Protein AF-A0A9W2YMB5-F1 (afdb_monomer_lite)

Structure (mmCIF, N/CA/C/O backbone):
data_AF-A0A9W2YMB5-F1
#
_entry.id   AF-A0A9W2YMB5-F1
#
loop_
_atom_site.group_PDB
_atom_site.id
_atom_site.type_symbol
_atom_site.label_atom_id
_atom_site.label_alt_id
_atom_site.label_comp_id
_atom_site.label_asym_id
_atom_site.label_entity_id
_atom_site.label_seq_id
_atom_site.pdbx_PDB_ins_code
_atom_site.Cartn_x
_atom_site.Cartn_y
_atom_site.Cartn_z
_atom_site.occupancy
_atom_site.B_iso_or_equiv
_atom_site.auth_seq_id
_atom_site.auth_comp_id
_atom_site.auth_asym_id
_atom_site.auth_atom_id
_atom_site.pdbx_PDB_model_num
ATOM 1 N N . MET A 1 1 ? -41.016 -15.125 -1.872 1.00 36.88 1 MET A N 1
ATOM 2 C CA . MET A 1 1 ? -41.060 -13.990 -2.824 1.00 36.88 1 MET A CA 1
ATOM 3 C C . MET A 1 1 ? -40.399 -12.819 -2.103 1.00 36.88 1 MET A C 1
ATOM 5 O O . MET A 1 1 ? -40.915 -12.461 -1.061 1.00 36.88 1 MET A O 1
ATOM 9 N N . ASN A 1 2 ? -39.233 -12.266 -2.434 1.00 30.16 2 ASN A N 1
ATOM 10 C CA . ASN A 1 2 ? -38.311 -12.380 -3.563 1.00 30.16 2 ASN A CA 1
ATOM 11 C C . ASN A 1 2 ? -36.869 -12.377 -3.014 1.00 30.16 2 ASN A C 1
ATOM 13 O O . ASN A 1 2 ? -36.546 -11.557 -2.161 1.00 30.16 2 ASN A O 1
ATOM 17 N N . HIS A 1 3 ? -36.023 -13.284 -3.507 1.00 28.81 3 HIS A N 1
ATOM 18 C CA . HIS A 1 3 ? -34.567 -13.242 -3.321 1.00 28.81 3 HIS A CA 1
ATOM 19 C C . HIS A 1 3 ? -34.016 -12.054 -4.136 1.00 28.81 3 HIS A C 1
ATOM 21 O O . HIS A 1 3 ? -34.356 -11.971 -5.320 1.00 28.81 3 HIS A O 1
ATOM 27 N N . PRO A 1 4 ? -33.174 -11.161 -3.585 1.00 39.69 4 PRO A N 1
ATOM 28 C CA . PRO A 1 4 ? -32.600 -10.055 -4.351 1.00 39.69 4 PRO A CA 1
ATOM 29 C C . PRO A 1 4 ? -31.431 -10.462 -5.271 1.00 39.69 4 PRO A C 1
ATOM 31 O O . PRO A 1 4 ? -30.859 -9.607 -5.940 1.00 39.69 4 PRO A O 1
ATOM 34 N N . ASP A 1 5 ? -31.105 -11.751 -5.396 1.00 43.22 5 ASP A N 1
ATOM 35 C CA . ASP A 1 5 ? -29.926 -12.228 -6.143 1.00 43.22 5 ASP A CA 1
ATOM 36 C C . ASP A 1 5 ? -30.102 -12.310 -7.673 1.00 43.22 5 ASP A C 1
ATOM 38 O O . ASP A 1 5 ? -29.391 -13.052 -8.345 1.00 43.22 5 ASP A O 1
ATOM 42 N N . LYS A 1 6 ? -31.038 -11.555 -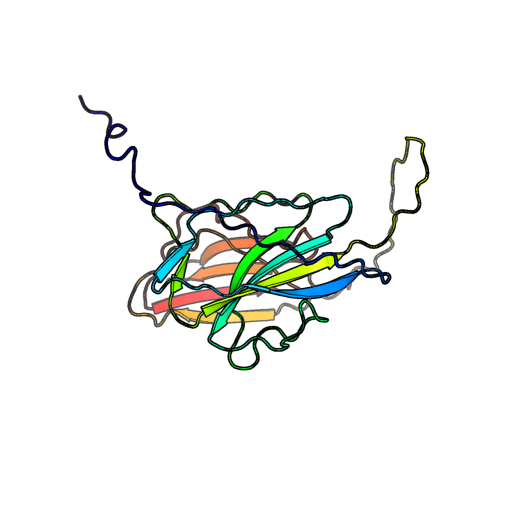8.262 1.00 37.56 6 LYS A N 1
ATOM 43 C CA . LYS A 1 6 ? -31.254 -11.524 -9.724 1.00 37.56 6 LYS A CA 1
ATOM 44 C C . LYS A 1 6 ? -31.359 -10.117 -10.316 1.00 37.56 6 LYS A C 1
ATOM 46 O O . LYS A 1 6 ? -32.154 -9.882 -11.222 1.00 37.56 6 LYS A O 1
ATOM 51 N N . ALA A 1 7 ? -30.542 -9.182 -9.842 1.00 41.75 7 ALA A N 1
ATOM 52 C CA . ALA A 1 7 ? -30.323 -7.918 -10.539 1.00 41.75 7 ALA A CA 1
ATOM 53 C C . ALA A 1 7 ? -28.815 -7.648 -10.698 1.00 41.75 7 ALA A C 1
ATOM 55 O O . ALA A 1 7 ? -28.069 -7.645 -9.721 1.00 41.75 7 ALA A O 1
ATOM 56 N N . ASN A 1 8 ? -28.396 -7.397 -11.942 1.00 44.69 8 ASN A N 1
ATOM 57 C CA . ASN A 1 8 ? -27.044 -7.064 -12.413 1.00 44.69 8 ASN A CA 1
ATOM 58 C C . ASN A 1 8 ? -26.018 -8.199 -12.530 1.00 44.69 8 ASN A C 1
ATOM 60 O O . ASN A 1 8 ? -25.037 -8.271 -11.788 1.00 44.69 8 ASN A O 1
ATOM 64 N N . GLU A 1 9 ? -26.184 -8.985 -13.592 1.00 48.16 9 GLU A N 1
ATOM 65 C CA . GLU A 1 9 ? -25.165 -9.885 -14.145 1.00 48.16 9 GLU A CA 1
ATOM 66 C C . GLU A 1 9 ? -24.188 -9.193 -15.119 1.00 48.16 9 GLU A C 1
ATOM 68 O O . GLU A 1 9 ? -23.475 -9.871 -15.844 1.00 48.16 9 GLU A O 1
ATOM 73 N N . ASN A 1 10 ? -24.114 -7.854 -15.167 1.00 54.59 10 ASN A N 1
ATOM 74 C CA . ASN A 1 10 ? -23.239 -7.187 -16.141 1.00 54.59 10 ASN A CA 1
ATOM 75 C C . ASN A 1 10 ? -22.774 -5.777 -15.713 1.00 54.59 10 ASN A C 1
ATOM 77 O O . ASN A 1 10 ? -22.904 -4.809 -16.458 1.00 54.59 10 ASN A O 1
ATOM 81 N N . LEU A 1 11 ? -22.248 -5.655 -14.483 1.00 60.66 11 LEU A N 1
ATOM 82 C CA . LEU A 1 11 ? -21.719 -4.388 -13.933 1.00 60.66 11 LEU A CA 1
ATOM 83 C C . LEU A 1 11 ? -20.506 -3.827 -14.691 1.00 60.66 11 LEU A C 1
ATOM 85 O O . LEU A 1 11 ? -20.210 -2.645 -14.554 1.00 60.66 11 LEU A O 1
ATOM 89 N N . TYR A 1 12 ? -19.800 -4.662 -15.449 1.00 66.00 12 TYR A N 1
ATOM 90 C CA . TYR A 1 12 ? -18.581 -4.284 -16.153 1.00 66.00 12 TYR A CA 1
ATOM 91 C C . TYR A 1 12 ? -18.782 -4.559 -17.646 1.00 66.00 12 TYR A C 1
ATOM 93 O O . TYR A 1 12 ? -18.741 -5.709 -18.074 1.00 66.00 12 TYR A O 1
ATOM 101 N N . GLN A 1 13 ? -19.053 -3.506 -18.416 1.00 65.00 13 GLN A N 1
ATOM 102 C CA . GLN A 1 13 ? -19.058 -3.530 -19.884 1.00 65.00 13 GLN A CA 1
ATOM 103 C C . GLN A 1 13 ? -17.704 -3.020 -20.396 1.00 65.00 13 GLN A C 1
ATOM 105 O O . GLN A 1 13 ? -17.007 -2.317 -19.664 1.00 65.00 13 GLN A O 1
ATOM 110 N N . ASP A 1 14 ? -17.317 -3.389 -21.619 1.00 70.06 14 ASP A N 1
ATOM 111 C CA . ASP A 1 14 ? -16.095 -2.903 -22.287 1.00 70.06 14 ASP A CA 1
ATOM 112 C C . ASP A 1 14 ? -14.793 -3.118 -21.491 1.00 70.06 14 ASP A C 1
ATOM 114 O O . ASP A 1 14 ? -13.888 -2.285 -21.447 1.00 70.06 14 ASP A O 1
ATOM 118 N N . THR A 1 15 ? -14.671 -4.278 -20.841 1.00 76.31 15 THR A N 1
ATOM 119 C CA . THR A 1 15 ? -13.490 -4.608 -20.039 1.00 76.31 15 THR A CA 1
ATOM 120 C C . THR A 1 15 ? -12.312 -5.022 -20.916 1.00 76.31 15 THR A C 1
ATOM 122 O O . THR A 1 15 ? -12.423 -5.968 -21.698 1.00 76.31 15 THR A O 1
ATOM 125 N N . LYS A 1 16 ? -11.149 -4.400 -20.706 1.00 79.19 16 LYS A N 1
ATOM 126 C CA . LYS A 1 16 ? -9.875 -4.817 -21.301 1.00 79.19 16 LYS A CA 1
ATOM 127 C C . LYS A 1 16 ? -8.918 -5.313 -20.221 1.00 79.19 16 LYS A C 1
ATOM 129 O O . LYS A 1 16 ? -8.738 -4.658 -19.197 1.00 79.19 16 LYS A O 1
ATOM 134 N N . THR A 1 17 ? -8.269 -6.445 -20.475 1.00 82.81 17 THR A N 1
ATOM 135 C CA . THR A 1 17 ? -7.134 -6.905 -19.667 1.00 82.81 17 THR A CA 1
ATOM 136 C C . THR A 1 17 ? -5.850 -6.324 -20.243 1.00 82.81 17 THR A C 1
ATOM 138 O O . THR A 1 17 ? -5.608 -6.428 -21.446 1.00 82.81 17 THR A O 1
ATOM 141 N N . GLN A 1 18 ? -5.030 -5.716 -19.388 1.00 81.50 18 GLN A N 1
ATOM 142 C CA . GLN A 1 18 ? -3.709 -5.214 -19.746 1.00 81.50 18 GLN A CA 1
ATOM 143 C C . GLN A 1 18 ? -2.657 -5.925 -18.900 1.00 81.50 18 GLN A C 1
ATOM 145 O O . GLN A 1 18 ? -2.647 -5.790 -17.677 1.00 81.50 18 GLN A O 1
ATOM 150 N N . ASP A 1 19 ? -1.745 -6.630 -19.562 1.00 83.81 19 ASP A N 1
ATOM 151 C CA . ASP A 1 19 ? -0.594 -7.220 -18.890 1.00 83.81 19 ASP A CA 1
ATOM 152 C C . ASP A 1 19 ? 0.441 -6.132 -18.584 1.00 83.81 19 ASP A C 1
ATOM 154 O O . ASP A 1 19 ? 0.802 -5.328 -19.450 1.00 83.81 19 ASP A O 1
ATOM 158 N N . ILE A 1 20 ? 0.916 -6.116 -17.338 1.00 82.12 20 ILE A N 1
ATOM 159 C CA . ILE A 1 20 ? 1.961 -5.216 -16.841 1.00 82.12 20 ILE A CA 1
ATOM 160 C C . ILE A 1 20 ? 3.131 -6.098 -16.414 1.00 82.12 20 ILE A C 1
ATOM 162 O O . ILE A 1 20 ? 3.119 -6.703 -15.342 1.00 82.12 20 ILE A O 1
ATOM 166 N N . LEU A 1 21 ? 4.131 -6.213 -17.283 1.00 83.12 21 LEU A N 1
ATOM 167 C CA . LEU A 1 21 ? 5.244 -7.150 -17.136 1.00 83.12 21 LEU A CA 1
ATOM 168 C C . LEU A 1 21 ? 6.565 -6.412 -16.895 1.00 83.12 21 LEU A C 1
ATOM 170 O O . LEU A 1 21 ? 6.739 -5.255 -17.261 1.00 83.12 21 LEU A O 1
ATOM 174 N N . MET A 1 22 ? 7.549 -7.072 -16.299 1.00 82.31 22 MET A N 1
ATOM 175 C CA . MET A 1 22 ? 8.894 -6.499 -16.237 1.00 82.31 22 MET A CA 1
ATOM 176 C C . MET A 1 22 ? 9.644 -6.861 -17.535 1.00 82.31 22 MET A C 1
ATOM 178 O O . MET A 1 22 ? 9.718 -8.052 -17.855 1.00 82.31 22 MET A O 1
ATOM 182 N N . PRO A 1 23 ? 10.176 -5.897 -18.314 1.00 82.44 23 PRO A N 1
ATOM 183 C CA . PRO A 1 23 ? 10.742 -6.171 -19.637 1.00 82.44 23 PRO A CA 1
ATOM 184 C C . PRO A 1 23 ? 12.073 -6.928 -19.551 1.00 82.44 23 PRO A C 1
ATOM 186 O O . PRO A 1 23 ? 13.144 -6.340 -19.448 1.00 82.44 23 PRO A O 1
ATOM 189 N N . GLY A 1 24 ? 12.005 -8.263 -19.579 1.00 72.75 24 GLY A N 1
ATOM 190 C CA . GLY A 1 24 ? 13.157 -9.159 -19.751 1.00 72.75 24 GLY A CA 1
ATOM 191 C C . GLY A 1 24 ? 14.255 -9.063 -18.682 1.00 72.75 24 GLY A C 1
ATOM 192 O O . GLY A 1 24 ? 15.325 -9.647 -18.861 1.00 72.75 24 GLY A O 1
ATOM 193 N N . ALA A 1 25 ? 14.015 -8.340 -17.587 1.00 72.19 25 ALA A N 1
ATOM 194 C CA . ALA A 1 25 ? 15.033 -8.029 -16.599 1.00 72.19 25 ALA A CA 1
ATOM 195 C C . ALA A 1 25 ? 15.516 -9.285 -15.856 1.00 72.19 25 ALA A C 1
ATOM 197 O O . ALA A 1 25 ? 14.730 -10.069 -15.321 1.00 72.19 25 ALA A O 1
ATOM 198 N N . LYS A 1 26 ? 16.840 -9.458 -15.788 1.00 71.06 26 LYS A N 1
ATOM 199 C CA . LYS A 1 26 ? 17.510 -10.558 -15.078 1.00 71.06 26 LYS A CA 1
ATOM 200 C C . LYS A 1 26 ? 18.547 -9.985 -14.108 1.00 71.06 26 LYS A C 1
ATOM 202 O O . LYS A 1 26 ? 19.738 -10.023 -14.410 1.00 71.06 26 LYS A O 1
ATOM 207 N N . PRO A 1 27 ? 18.128 -9.403 -12.970 1.00 66.75 27 PRO A N 1
ATOM 208 C CA . PRO A 1 27 ? 19.078 -8.827 -12.029 1.00 66.75 27 PRO A CA 1
ATOM 209 C C . PRO A 1 27 ? 19.957 -9.929 -11.431 1.00 66.75 27 PRO A C 1
ATOM 211 O O . PRO A 1 27 ? 19.452 -10.933 -10.922 1.00 66.75 27 PRO A O 1
ATOM 214 N N . ASN A 1 28 ? 21.275 -9.741 -11.499 1.00 70.62 28 ASN A N 1
ATOM 215 C CA . ASN A 1 28 ? 22.258 -10.697 -10.980 1.00 70.62 28 ASN A CA 1
ATOM 216 C C . ASN A 1 28 ? 22.386 -10.630 -9.455 1.00 70.62 28 ASN A C 1
ATOM 218 O O . ASN A 1 28 ? 22.784 -11.615 -8.833 1.00 70.62 28 ASN A O 1
ATOM 222 N N . THR A 1 29 ? 22.009 -9.498 -8.859 1.00 75.31 29 THR A N 1
ATOM 223 C CA . THR A 1 29 ? 22.108 -9.279 -7.420 1.00 75.31 29 THR A CA 1
ATOM 224 C C . THR A 1 29 ? 20.795 -9.669 -6.723 1.00 75.31 29 THR A C 1
ATOM 226 O O . THR A 1 29 ? 19.732 -9.145 -7.075 1.00 75.31 29 THR A O 1
ATOM 229 N N . PRO A 1 30 ? 20.849 -10.593 -5.750 1.00 73.50 30 PRO A N 1
ATOM 230 C CA . PRO A 1 30 ? 19.893 -10.714 -4.649 1.00 73.50 30 PRO A CA 1
ATOM 231 C C . PRO A 1 30 ? 19.181 -9.411 -4.239 1.00 73.50 30 PRO A C 1
ATOM 233 O O . PRO A 1 30 ? 19.847 -8.398 -4.070 1.00 73.50 30 PRO A O 1
ATOM 236 N N . ASP A 1 31 ? 17.854 -9.440 -4.071 1.00 72.06 31 ASP A N 1
ATOM 237 C CA . ASP A 1 31 ? 17.048 -8.336 -3.519 1.00 72.06 31 ASP A CA 1
ATOM 238 C C . ASP A 1 31 ? 17.144 -7.013 -4.295 1.00 72.06 31 ASP A C 1
ATOM 240 O O . ASP A 1 31 ? 16.865 -5.942 -3.762 1.00 72.06 31 ASP A O 1
ATOM 244 N N . THR A 1 32 ? 17.501 -7.067 -5.582 1.00 80.44 32 THR A N 1
ATOM 245 C CA . THR A 1 32 ? 17.436 -5.884 -6.452 1.00 80.44 32 THR A CA 1
ATOM 246 C C . THR A 1 32 ? 15.983 -5.492 -6.695 1.00 80.44 32 THR A C 1
ATOM 248 O O . THR A 1 32 ? 15.169 -6.330 -7.099 1.00 80.44 32 THR A O 1
ATOM 251 N N . TYR A 1 33 ? 15.689 -4.205 -6.518 1.00 85.25 33 TYR A N 1
ATOM 252 C CA . TYR A 1 33 ? 14.398 -3.597 -6.820 1.00 85.25 33 TYR A CA 1
ATOM 253 C C . TYR A 1 33 ? 14.464 -2.897 -8.175 1.00 85.25 33 TYR A C 1
ATOM 255 O O . TYR A 1 33 ? 15.204 -1.928 -8.346 1.00 85.25 33 TYR A O 1
ATOM 263 N N . LEU A 1 34 ? 13.677 -3.383 -9.129 1.00 88.44 34 LEU A N 1
ATOM 264 C CA . LEU A 1 34 ? 13.574 -2.829 -10.473 1.00 88.44 34 LEU A CA 1
ATOM 265 C C . LEU A 1 34 ? 12.199 -2.216 -10.703 1.00 88.44 34 LEU A C 1
ATOM 267 O O . LEU A 1 34 ? 11.179 -2.779 -10.314 1.00 88.44 34 LEU A O 1
ATOM 271 N N . CYS A 1 35 ? 12.193 -1.068 -11.359 1.00 90.12 35 CYS A N 1
ATOM 272 C CA . CYS A 1 35 ? 11.015 -0.289 -11.687 1.00 90.12 35 CYS A CA 1
ATOM 273 C C . CYS A 1 35 ? 10.850 -0.244 -13.205 1.00 90.12 35 CYS A C 1
ATOM 275 O O . CYS A 1 35 ? 11.836 -0.164 -13.933 1.00 90.12 35 CYS A O 1
ATOM 277 N N . THR A 1 36 ? 9.610 -0.264 -13.681 1.00 88.88 36 THR A N 1
ATOM 278 C CA . THR A 1 36 ? 9.256 0.015 -15.081 1.00 88.88 36 THR A CA 1
ATOM 279 C C . THR A 1 36 ? 7.987 0.863 -15.137 1.00 88.88 36 THR A C 1
ATOM 281 O O . THR A 1 36 ? 7.266 1.003 -14.142 1.00 88.88 36 THR A O 1
ATOM 284 N N . THR A 1 37 ? 7.712 1.433 -16.306 1.00 88.75 37 THR A N 1
ATOM 285 C CA . THR A 1 37 ? 6.583 2.326 -16.564 1.00 88.75 37 THR A CA 1
ATOM 286 C C . THR A 1 37 ? 5.650 1.748 -17.616 1.00 88.75 37 THR A C 1
ATOM 288 O O . THR A 1 37 ? 6.095 1.174 -18.606 1.00 88.75 37 THR A O 1
ATOM 291 N N . TYR A 1 38 ? 4.352 1.945 -17.404 1.00 85.25 38 TYR A N 1
ATOM 292 C CA . TYR A 1 38 ? 3.301 1.630 -18.355 1.00 85.25 38 TYR A CA 1
ATOM 293 C C . TYR A 1 38 ? 2.407 2.859 -18.544 1.00 85.25 38 TYR A C 1
ATOM 295 O O . TYR A 1 38 ? 1.763 3.295 -17.581 1.00 85.25 38 TYR A O 1
ATOM 303 N N . PRO A 1 39 ? 2.370 3.451 -19.751 1.00 79.38 39 PRO A N 1
ATOM 304 C CA . PRO A 1 39 ? 1.485 4.570 -20.020 1.00 79.38 39 PRO A CA 1
ATOM 305 C C . PRO A 1 39 ? 0.034 4.089 -20.076 1.00 79.38 39 PRO A C 1
ATOM 307 O O . PRO A 1 39 ? -0.266 3.035 -20.640 1.00 79.38 39 PRO A O 1
ATOM 310 N N . VAL A 1 40 ? -0.869 4.885 -19.512 1.00 77.12 40 VAL A N 1
ATOM 311 C CA . VAL A 1 40 ? -2.312 4.709 -19.680 1.00 77.12 40 VAL A CA 1
ATOM 312 C C . VAL A 1 40 ? -2.731 5.663 -20.787 1.00 77.12 40 VAL A C 1
ATOM 314 O O . VAL A 1 40 ? -2.536 6.867 -20.670 1.00 77.12 40 VAL A O 1
ATOM 317 N N . LEU A 1 41 ? -3.193 5.105 -21.906 1.00 69.75 41 LEU A N 1
ATOM 318 C CA . LEU A 1 41 ? -3.477 5.869 -23.128 1.00 69.75 41 LEU A CA 1
ATOM 319 C C . LEU A 1 41 ? -4.932 6.346 -23.217 1.00 69.75 41 LEU A C 1
ATOM 321 O O . LEU A 1 41 ? -5.255 7.148 -24.085 1.00 69.75 41 LEU A O 1
ATOM 325 N N . GLU A 1 42 ? -5.790 5.839 -22.339 1.00 71.19 42 GLU A N 1
ATOM 326 C CA . GLU A 1 42 ? -7.216 6.153 -22.300 1.00 71.19 42 GLU A CA 1
ATOM 327 C C . GLU A 1 42 ? -7.478 7.349 -21.380 1.00 71.19 42 GLU A C 1
ATOM 329 O O . GLU A 1 42 ? -6.801 7.529 -20.364 1.00 71.19 42 GLU A O 1
ATOM 334 N N . GLU A 1 43 ? -8.488 8.154 -21.713 1.00 70.19 43 GLU A N 1
ATOM 335 C CA . GLU A 1 43 ? -8.818 9.358 -20.943 1.00 70.19 43 GLU A CA 1
ATOM 336 C C . GLU A 1 43 ? -9.316 9.029 -19.531 1.00 70.19 43 GLU A C 1
ATOM 338 O O . GLU A 1 43 ? -9.003 9.760 -18.589 1.00 70.19 43 GLU A O 1
ATOM 343 N N . GLU A 1 44 ? -10.031 7.912 -19.360 1.00 80.19 44 GLU A N 1
ATOM 344 C CA . GLU A 1 44 ? -10.543 7.462 -18.068 1.00 80.19 44 GLU A CA 1
ATOM 345 C C . GLU A 1 44 ? -10.747 5.941 -18.019 1.00 80.19 44 GLU A C 1
ATOM 347 O O . GLU A 1 44 ? -11.507 5.373 -18.798 1.00 80.19 44 GLU A O 1
ATOM 352 N N . LEU A 1 45 ? -10.086 5.278 -17.067 1.00 85.38 45 LEU A N 1
ATOM 353 C CA . LEU A 1 45 ? -10.239 3.854 -16.777 1.00 85.38 45 LEU A CA 1
ATOM 354 C C . LEU A 1 45 ? -10.436 3.617 -15.281 1.00 85.38 45 LEU A C 1
ATOM 356 O O . LEU A 1 45 ? -10.052 4.425 -14.435 1.00 85.38 45 LEU A O 1
ATOM 360 N N . TYR A 1 46 ? -10.990 2.454 -14.949 1.00 86.94 46 TYR A N 1
ATOM 361 C CA . TYR A 1 46 ? -11.122 1.991 -13.573 1.00 86.94 46 TYR A CA 1
ATOM 362 C C . TYR A 1 46 ? -10.568 0.576 -13.440 1.00 86.94 46 TYR A C 1
ATOM 364 O O . TYR A 1 46 ? -11.044 -0.358 -14.086 1.00 86.94 46 TYR A O 1
ATOM 372 N N . ILE A 1 47 ? -9.580 0.399 -12.566 1.00 87.44 47 ILE A N 1
ATOM 373 C CA . ILE A 1 47 ? -9.062 -0.922 -12.216 1.00 87.44 47 ILE A CA 1
ATOM 374 C C . ILE A 1 47 ? -9.951 -1.511 -11.125 1.00 87.44 47 ILE A C 1
ATOM 376 O O . ILE A 1 47 ? -9.892 -1.100 -9.968 1.00 87.44 47 ILE A O 1
ATOM 380 N N . TYR A 1 48 ? -10.776 -2.484 -11.494 1.00 85.88 48 TYR A N 1
ATOM 381 C CA . TYR A 1 48 ? -11.694 -3.164 -10.573 1.00 85.88 48 TYR A CA 1
ATOM 382 C C . TYR A 1 48 ? -11.222 -4.574 -10.185 1.00 85.88 48 TYR A C 1
ATOM 384 O O . TYR A 1 48 ? -11.813 -5.212 -9.317 1.00 85.88 48 TYR A O 1
ATOM 392 N N . LYS A 1 49 ? -10.163 -5.089 -10.822 1.00 85.38 49 LYS A N 1
ATOM 393 C CA . LYS A 1 49 ? -9.611 -6.419 -10.549 1.00 85.38 49 LYS A CA 1
ATOM 394 C C . LYS A 1 49 ? -8.111 -6.447 -10.816 1.00 85.38 49 LYS A C 1
ATOM 396 O O . LYS A 1 49 ? -7.651 -5.942 -11.836 1.00 85.38 49 LYS A O 1
ATOM 401 N N . PHE A 1 50 ? -7.378 -7.107 -9.926 1.00 84.94 50 PHE A N 1
ATOM 402 C CA . PHE A 1 50 ? -5.980 -7.472 -10.121 1.00 84.94 50 PHE A CA 1
ATOM 403 C C . PHE A 1 50 ? -5.866 -8.987 -10.255 1.00 84.94 50 PHE A C 1
ATOM 405 O O . PHE A 1 50 ? -6.591 -9.734 -9.596 1.00 84.94 50 PHE A O 1
ATOM 412 N N . GLN A 1 51 ? -4.958 -9.436 -11.113 1.00 82.62 51 GLN A N 1
ATOM 413 C CA . GLN A 1 51 ? -4.587 -10.838 -11.242 1.00 82.62 51 GLN A CA 1
ATOM 414 C C . GLN A 1 51 ? -3.067 -10.911 -11.329 1.00 82.62 51 GLN A C 1
ATOM 416 O O . GLN A 1 51 ? -2.460 -10.230 -12.154 1.00 82.62 51 GLN A O 1
ATOM 421 N N . ASP A 1 52 ? -2.447 -11.698 -10.457 1.00 77.31 52 ASP A N 1
ATOM 422 C CA . ASP A 1 52 ? -1.007 -11.886 -10.481 1.00 77.31 52 ASP A CA 1
ATOM 423 C C . ASP A 1 52 ? -0.602 -12.944 -11.513 1.00 77.31 52 ASP A C 1
ATOM 425 O O . ASP A 1 52 ? -1.199 -14.012 -11.626 1.00 77.31 52 ASP A O 1
ATOM 429 N N . LEU A 1 53 ? 0.453 -12.631 -12.264 1.00 74.75 53 LEU A N 1
ATOM 430 C CA . LEU A 1 53 ? 1.169 -13.562 -13.145 1.00 74.75 53 LEU A CA 1
ATOM 431 C C . LEU A 1 53 ? 2.551 -13.900 -12.552 1.00 74.75 53 LEU A C 1
ATOM 433 O O . LEU A 1 53 ? 3.517 -14.162 -13.269 1.00 74.75 53 LEU A O 1
ATOM 437 N N . ALA A 1 54 ? 2.676 -13.809 -11.225 1.00 72.31 54 ALA A N 1
ATOM 438 C CA . ALA A 1 54 ? 3.952 -13.866 -10.532 1.00 72.31 54 ALA A CA 1
ATOM 439 C C . ALA A 1 54 ? 4.516 -15.293 -10.489 1.00 72.31 54 ALA A C 1
ATOM 441 O O . ALA A 1 54 ? 3.850 -16.248 -10.092 1.00 72.31 54 ALA A O 1
ATOM 442 N N . ASN A 1 55 ? 5.801 -15.437 -10.815 1.00 72.00 55 ASN A N 1
ATOM 443 C CA . ASN A 1 55 ? 6.525 -16.675 -10.557 1.00 72.00 55 ASN A CA 1
ATOM 444 C C . ASN A 1 55 ? 7.131 -16.631 -9.145 1.00 72.00 55 ASN A C 1
ATOM 446 O O . ASN A 1 55 ? 8.157 -15.990 -8.906 1.00 72.00 55 ASN A O 1
ATOM 450 N N . ALA A 1 56 ? 6.516 -17.358 -8.210 1.00 71.19 56 ALA A N 1
ATOM 451 C CA . ALA A 1 56 ? 6.950 -17.445 -6.814 1.00 71.19 56 ALA A CA 1
ATOM 452 C C . ALA A 1 56 ? 8.344 -18.087 -6.614 1.00 71.19 56 ALA A C 1
ATOM 454 O O . ALA A 1 56 ? 8.868 -18.094 -5.495 1.00 71.19 56 ALA A O 1
ATOM 455 N N . ALA A 1 57 ? 8.955 -18.644 -7.667 1.00 69.56 57 ALA A N 1
ATOM 456 C CA . ALA A 1 57 ? 10.344 -19.098 -7.651 1.00 69.56 57 ALA A CA 1
ATOM 457 C C . ALA A 1 57 ? 11.355 -17.961 -7.888 1.00 69.56 57 ALA A C 1
ATOM 459 O O . ALA A 1 57 ? 12.541 -18.152 -7.625 1.00 69.56 57 ALA A O 1
ATOM 460 N N . THR A 1 58 ? 10.915 -16.805 -8.398 1.00 69.44 58 THR A N 1
ATOM 461 C CA . THR A 1 58 ? 11.801 -15.695 -8.790 1.00 69.44 58 THR A CA 1
ATOM 462 C C . THR A 1 58 ? 11.442 -14.356 -8.156 1.00 69.44 58 THR A C 1
ATOM 464 O O . THR A 1 58 ? 12.353 -13.578 -7.881 1.00 69.44 58 THR A O 1
ATOM 467 N N . ALA A 1 59 ? 10.161 -14.073 -7.919 1.00 72.88 59 ALA A N 1
ATOM 468 C CA . ALA A 1 59 ? 9.701 -12.808 -7.350 1.00 72.88 59 ALA A CA 1
ATOM 469 C C . ALA A 1 59 ? 9.589 -12.894 -5.820 1.00 72.88 59 ALA A C 1
ATOM 471 O O . ALA A 1 59 ? 8.996 -13.840 -5.296 1.00 72.88 59 ALA A O 1
ATOM 472 N N . HIS A 1 60 ? 10.127 -11.900 -5.109 1.00 75.94 60 HIS A N 1
ATOM 473 C CA . HIS A 1 60 ? 9.935 -11.770 -3.661 1.00 75.94 60 HIS A CA 1
ATOM 474 C C . HIS A 1 60 ? 8.656 -10.983 -3.339 1.00 75.94 60 HIS A C 1
ATOM 476 O O . HIS A 1 60 ? 7.833 -11.428 -2.539 1.00 75.94 60 HIS A O 1
ATOM 482 N N . HIS A 1 61 ? 8.453 -9.851 -4.017 1.00 80.19 61 HIS A N 1
ATOM 483 C CA . HIS A 1 61 ? 7.228 -9.053 -3.977 1.00 80.19 61 HIS A CA 1
ATOM 484 C C . HIS A 1 61 ? 7.083 -8.224 -5.262 1.00 80.19 61 HIS A C 1
ATOM 486 O O . HIS A 1 61 ? 8.063 -7.953 -5.965 1.00 80.19 61 HIS A O 1
ATOM 492 N N . MET A 1 62 ? 5.848 -7.824 -5.561 1.00 84.69 62 MET A N 1
ATOM 493 C CA . MET A 1 62 ? 5.492 -6.962 -6.688 1.00 84.69 62 MET A CA 1
ATOM 494 C C . MET A 1 62 ? 4.540 -5.880 -6.197 1.00 84.69 62 MET A C 1
ATOM 496 O O . MET A 1 62 ? 3.545 -6.187 -5.546 1.00 84.69 62 MET A O 1
ATOM 500 N N . LEU A 1 63 ? 4.830 -4.622 -6.509 1.00 88.50 63 LEU A N 1
ATOM 501 C CA . LEU A 1 63 ? 4.022 -3.480 -6.094 1.00 88.50 63 LEU A CA 1
ATOM 502 C C . LEU A 1 63 ? 3.668 -2.649 -7.327 1.00 88.50 63 LEU A C 1
ATOM 504 O O . LEU A 1 63 ? 4.549 -2.307 -8.116 1.00 88.50 63 LEU A O 1
ATOM 508 N N . LEU A 1 64 ? 2.390 -2.316 -7.487 1.00 88.94 64 LEU A N 1
ATOM 509 C CA . LEU A 1 64 ? 1.924 -1.414 -8.535 1.00 88.94 64 LEU A CA 1
ATOM 510 C C . LEU A 1 64 ? 1.602 -0.059 -7.919 1.00 88.94 64 LEU A C 1
ATOM 512 O O . LEU A 1 64 ? 0.861 0.018 -6.936 1.00 88.94 64 LEU A O 1
ATOM 516 N N . TYR A 1 65 ? 2.115 0.996 -8.535 1.00 89.06 65 TYR A N 1
ATOM 517 C CA . TYR A 1 65 ? 1.864 2.373 -8.152 1.00 89.06 65 TYR A CA 1
ATOM 518 C C . TYR A 1 65 ? 1.278 3.164 -9.319 1.00 89.06 65 TYR A C 1
ATOM 520 O O . TYR A 1 65 ? 1.613 2.916 -10.476 1.00 89.06 65 TYR A O 1
ATOM 528 N N . GLY A 1 66 ? 0.441 4.145 -9.006 1.00 88.94 66 GLY A N 1
ATOM 529 C CA . GLY A 1 66 ? 0.081 5.235 -9.904 1.00 88.94 66 GLY A CA 1
ATOM 530 C C . GLY A 1 66 ? 0.983 6.440 -9.649 1.00 88.94 66 GLY A C 1
ATOM 531 O O . GLY A 1 66 ? 1.251 6.782 -8.495 1.00 88.94 66 GLY A O 1
ATOM 532 N N . CYS A 1 67 ? 1.453 7.073 -10.719 1.00 85.62 67 CYS A N 1
ATOM 533 C CA . CYS A 1 67 ? 2.166 8.346 -10.677 1.00 85.62 67 CYS A CA 1
ATOM 534 C C . CYS A 1 67 ? 1.438 9.378 -11.530 1.00 85.62 67 CYS A C 1
ATOM 536 O O . CYS A 1 67 ? 1.018 9.065 -12.647 1.00 85.62 67 CYS A O 1
ATOM 538 N N . ASP A 1 68 ? 1.403 10.618 -11.056 1.00 82.38 68 ASP A N 1
ATOM 539 C CA . ASP A 1 68 ? 0.919 11.750 -11.837 1.00 82.38 68 ASP A CA 1
ATOM 540 C C . ASP A 1 68 ? 2.088 12.305 -12.660 1.00 82.38 68 ASP A C 1
ATOM 542 O O . ASP A 1 68 ? 3.102 12.745 -12.114 1.00 82.38 68 ASP A O 1
ATOM 546 N N . GLY A 1 69 ? 1.965 12.284 -13.988 1.00 79.50 69 GLY A N 1
ATOM 547 C CA . GLY A 1 69 ? 2.990 12.809 -14.889 1.00 79.50 69 GLY A CA 1
ATOM 548 C C . GLY A 1 69 ? 4.114 11.821 -15.222 1.00 79.50 69 GLY A C 1
ATOM 549 O O . GLY A 1 69 ? 3.914 10.609 -15.319 1.00 79.50 69 GLY A O 1
ATOM 550 N N . GLU A 1 70 ? 5.304 12.364 -15.491 1.00 85.81 70 GLU A N 1
ATOM 551 C CA . GLU A 1 70 ? 6.385 11.616 -16.142 1.00 85.81 70 GLU A CA 1
ATOM 552 C C . GLU A 1 70 ? 7.077 10.591 -15.223 1.00 85.81 70 GLU A C 1
ATOM 554 O O . GLU A 1 70 ? 7.212 10.807 -14.010 1.00 85.81 70 GLU A O 1
ATOM 559 N N . PRO A 1 71 ? 7.558 9.462 -15.781 1.00 88.62 71 PRO A N 1
ATOM 560 C CA . PRO A 1 71 ? 8.368 8.502 -15.042 1.00 88.62 71 PRO A CA 1
ATOM 561 C C . PRO A 1 71 ? 9.702 9.121 -14.636 1.00 88.62 71 PRO A C 1
ATOM 563 O O . PRO A 1 71 ? 10.197 10.053 -15.270 1.00 88.62 71 PRO A O 1
ATOM 566 N N . PHE A 1 72 ? 10.300 8.574 -13.578 1.00 90.38 72 PHE A N 1
ATOM 567 C CA . PHE A 1 72 ? 11.633 8.993 -13.153 1.00 90.38 72 PHE A CA 1
ATOM 568 C C . PHE A 1 72 ? 12.697 8.771 -14.243 1.00 90.38 72 PHE A C 1
ATOM 570 O O . PHE A 1 72 ? 13.563 9.624 -14.425 1.00 90.38 72 PHE A O 1
ATOM 577 N N . SER A 1 73 ? 12.610 7.655 -14.977 1.00 90.94 73 SER A N 1
ATOM 578 C CA . SER A 1 73 ? 13.487 7.343 -16.111 1.00 90.94 73 SER A CA 1
ATOM 579 C C . SER A 1 73 ? 12.683 7.069 -17.384 1.00 90.94 73 SER A C 1
ATOM 581 O O . SER A 1 73 ? 11.545 6.603 -17.330 1.00 90.94 73 SER A O 1
ATOM 583 N N . THR A 1 74 ? 13.298 7.354 -18.532 1.00 89.50 74 THR A N 1
ATOM 584 C CA . THR A 1 74 ? 12.820 6.965 -19.867 1.00 89.50 74 THR A CA 1
ATOM 585 C C . THR A 1 74 ? 13.303 5.576 -20.288 1.00 89.50 74 THR A C 1
ATOM 587 O O . THR A 1 74 ? 12.902 5.085 -21.341 1.00 89.50 74 THR A O 1
ATOM 590 N N . ASP A 1 75 ? 14.174 4.946 -19.497 1.00 90.19 75 ASP A N 1
ATOM 591 C CA . ASP A 1 75 ? 14.647 3.588 -19.748 1.00 90.19 75 ASP A CA 1
ATOM 592 C C . ASP A 1 75 ? 13.508 2.572 -19.608 1.00 90.19 75 ASP A C 1
ATOM 594 O O . ASP A 1 75 ? 12.576 2.750 -18.821 1.00 90.19 75 ASP A O 1
ATOM 598 N N . SER A 1 76 ? 13.617 1.450 -20.325 1.00 85.12 76 SER A N 1
ATOM 599 C CA . SER A 1 76 ? 12.631 0.359 -20.236 1.00 85.12 76 SER A CA 1
ATOM 600 C C . SER A 1 76 ? 12.451 -0.176 -18.806 1.00 85.12 76 SER A C 1
ATOM 602 O O . SER A 1 76 ? 11.354 -0.588 -18.430 1.00 85.12 76 SER A O 1
ATOM 604 N N . PHE A 1 77 ? 13.507 -0.144 -17.993 1.00 89.00 77 PHE A N 1
ATOM 605 C CA . PHE A 1 77 ? 13.471 -0.388 -16.556 1.00 89.00 77 PHE A CA 1
ATOM 606 C C . PHE A 1 77 ? 14.678 0.276 -15.877 1.00 89.00 77 PHE A C 1
ATOM 608 O O . PHE A 1 77 ? 15.697 0.520 -16.520 1.00 89.00 77 PHE A O 1
ATOM 615 N N . TRP A 1 78 ? 14.586 0.545 -14.575 1.00 89.50 78 TRP A N 1
ATOM 616 C CA . TRP A 1 78 ? 15.652 1.175 -13.783 1.00 89.50 78 TRP A CA 1
ATOM 617 C C . TRP A 1 78 ? 15.638 0.691 -12.325 1.00 89.50 78 TRP A C 1
ATOM 619 O O . TRP A 1 78 ? 14.717 -0.007 -11.906 1.00 89.50 78 TRP A O 1
ATOM 629 N N . ASN A 1 79 ? 16.655 1.044 -11.534 1.00 88.38 79 ASN A N 1
ATOM 630 C CA . ASN A 1 79 ? 16.689 0.707 -10.106 1.00 88.38 79 ASN A CA 1
ATOM 631 C C . ASN A 1 79 ? 15.743 1.616 -9.302 1.00 88.38 79 ASN A C 1
ATOM 633 O O . ASN A 1 79 ? 15.864 2.840 -9.360 1.00 88.38 79 ASN A O 1
ATOM 637 N N . CYS A 1 80 ? 14.838 1.024 -8.520 1.00 87.38 80 CYS A N 1
ATOM 638 C CA . CYS A 1 80 ? 14.033 1.746 -7.525 1.00 87.38 80 CYS A CA 1
ATOM 639 C C . CYS A 1 80 ? 14.912 2.131 -6.304 1.00 87.38 80 CYS A C 1
ATOM 641 O O . CYS A 1 80 ? 15.995 1.560 -6.157 1.00 87.38 80 CYS A O 1
ATOM 643 N N . PRO A 1 81 ? 14.499 3.060 -5.406 1.00 84.94 81 PRO A N 1
ATOM 644 C CA . PRO A 1 81 ? 13.141 3.583 -5.172 1.00 84.94 81 PRO A CA 1
ATOM 645 C C . PRO A 1 81 ? 12.546 4.646 -6.111 1.00 84.94 81 PRO A C 1
ATOM 647 O O . PRO A 1 81 ? 11.330 4.794 -6.064 1.00 84.94 81 PRO A O 1
ATOM 650 N N . PRO A 1 82 ? 13.289 5.440 -6.902 1.00 89.06 82 PRO A N 1
ATOM 651 C CA . PRO A 1 82 ? 12.681 6.601 -7.550 1.00 89.06 82 PRO A CA 1
ATOM 652 C C . PRO A 1 82 ? 11.683 6.168 -8.641 1.00 89.06 82 PRO A C 1
ATOM 654 O O . PRO A 1 82 ? 12.073 5.496 -9.587 1.00 89.06 82 PRO A O 1
ATOM 657 N N . MET A 1 83 ? 10.391 6.508 -8.513 1.00 86.69 83 MET A N 1
ATOM 658 C CA . MET A 1 83 ? 9.321 6.009 -9.410 1.00 86.69 83 MET A CA 1
ATOM 659 C C . MET A 1 83 ? 8.714 7.099 -10.301 1.00 86.69 83 MET A C 1
ATOM 661 O O . MET A 1 83 ? 8.606 6.932 -11.522 1.00 86.69 83 MET A O 1
ATOM 665 N N . CYS A 1 84 ? 8.317 8.215 -9.690 1.00 88.19 84 CYS A N 1
ATOM 666 C CA . CYS A 1 84 ? 7.745 9.373 -10.367 1.00 88.19 84 CYS A CA 1
ATOM 667 C C . CYS A 1 84 ? 8.810 10.473 -10.464 1.00 88.19 84 CYS A C 1
ATOM 669 O O . CYS A 1 84 ? 9.588 10.656 -9.527 1.00 88.19 84 CYS A O 1
ATOM 671 N N . LYS A 1 85 ? 8.850 11.220 -11.574 1.00 87.00 85 LYS A N 1
ATOM 672 C CA . LYS A 1 85 ? 9.744 12.383 -11.704 1.00 87.00 85 LYS A CA 1
ATOM 673 C C . LYS A 1 85 ? 9.341 13.507 -10.752 1.00 87.00 85 LYS A C 1
ATOM 675 O O . LYS A 1 85 ? 10.196 14.146 -10.155 1.00 87.00 85 LYS A O 1
ATOM 680 N N . ASN A 1 86 ? 8.033 13.719 -10.634 1.00 82.31 86 ASN A N 1
ATOM 681 C CA . ASN A 1 86 ? 7.397 14.673 -9.737 1.00 82.31 86 ASN A CA 1
ATOM 682 C C . ASN A 1 86 ? 6.208 13.984 -9.052 1.00 82.31 86 ASN A C 1
ATOM 684 O O . ASN A 1 86 ? 5.654 13.031 -9.597 1.00 82.31 86 ASN A O 1
ATOM 688 N N . GLY A 1 87 ? 5.796 14.490 -7.889 1.00 80.81 87 GLY A N 1
ATOM 689 C CA . GLY A 1 87 ? 4.662 13.942 -7.142 1.00 80.81 87 GLY A CA 1
ATOM 690 C C . GLY A 1 87 ? 4.995 12.678 -6.345 1.00 80.81 87 GLY A C 1
ATOM 691 O O . GLY A 1 87 ? 6.094 12.126 -6.431 1.00 80.81 87 GLY A O 1
ATOM 692 N N . GLN A 1 88 ? 4.040 12.247 -5.522 1.00 82.50 88 GLN A N 1
ATOM 693 C CA . GLN A 1 88 ? 4.180 11.049 -4.697 1.00 82.50 88 GLN A CA 1
ATOM 694 C C . GLN A 1 88 ? 3.547 9.836 -5.391 1.00 82.50 88 GLN A C 1
ATOM 696 O O . GLN A 1 88 ? 2.431 9.945 -5.902 1.00 82.50 88 GLN A O 1
ATOM 701 N N . PRO A 1 89 ? 4.222 8.673 -5.400 1.00 87.44 89 PRO A N 1
ATOM 702 C CA . PRO A 1 89 ? 3.637 7.451 -5.931 1.00 87.44 89 PRO A CA 1
ATOM 703 C C . PRO A 1 89 ? 2.489 6.979 -5.031 1.00 87.44 89 PRO A C 1
ATOM 705 O O . PRO A 1 89 ? 2.652 6.835 -3.820 1.00 87.44 89 PRO A O 1
ATOM 708 N N . THR A 1 90 ? 1.340 6.675 -5.630 1.00 88.62 90 THR A N 1
ATOM 709 C CA . THR A 1 90 ? 0.180 6.112 -4.925 1.00 88.62 90 THR A CA 1
ATOM 710 C C . THR A 1 90 ? 0.167 4.604 -5.100 1.00 88.62 90 THR A C 1
ATOM 712 O O . THR A 1 90 ? 0.064 4.122 -6.224 1.00 88.62 90 THR A O 1
ATOM 715 N N . ILE A 1 91 ? 0.280 3.835 -4.016 1.00 89.44 91 ILE A N 1
ATOM 716 C CA . ILE A 1 91 ? 0.214 2.371 -4.100 1.00 89.44 91 ILE A CA 1
ATOM 717 C C . ILE A 1 91 ? -1.204 1.926 -4.476 1.00 89.44 91 ILE A C 1
ATOM 719 O O . ILE A 1 91 ? -2.182 2.366 -3.881 1.00 89.44 91 ILE A O 1
ATOM 723 N N . MET A 1 92 ? -1.312 1.048 -5.467 1.00 88.12 92 MET A N 1
ATOM 724 C CA . MET A 1 92 ? -2.592 0.550 -5.984 1.00 88.12 92 MET A CA 1
ATOM 725 C C . MET A 1 92 ? -2.758 -0.949 -5.748 1.00 88.12 92 MET A C 1
ATOM 727 O O . MET A 1 92 ? -3.866 -1.431 -5.541 1.00 88.12 92 MET A O 1
ATOM 731 N N . PHE A 1 93 ? -1.650 -1.691 -5.773 1.00 87.12 93 PHE A N 1
ATOM 732 C CA . PHE A 1 93 ? -1.644 -3.133 -5.580 1.00 87.12 93 PHE A CA 1
ATOM 733 C C . PHE A 1 93 ? -0.329 -3.590 -4.955 1.00 87.12 93 PHE A C 1
ATOM 735 O O . PHE A 1 93 ? 0.732 -3.017 -5.212 1.00 87.12 93 PHE A O 1
ATOM 742 N N . ALA A 1 94 ? -0.408 -4.641 -4.145 1.00 87.12 94 ALA A N 1
ATOM 743 C CA . ALA A 1 94 ? 0.741 -5.282 -3.533 1.00 87.12 94 ALA A CA 1
ATOM 744 C C . ALA A 1 94 ? 0.552 -6.797 -3.546 1.00 87.12 94 ALA A C 1
ATOM 746 O O . ALA A 1 94 ? -0.440 -7.307 -3.030 1.00 87.12 94 ALA A O 1
ATOM 747 N N . TRP A 1 95 ? 1.538 -7.498 -4.089 1.00 86.62 95 TRP A N 1
ATOM 748 C CA . TRP A 1 95 ? 1.650 -8.945 -4.057 1.00 86.62 95 TRP A CA 1
ATOM 749 C C . TRP A 1 95 ? 2.912 -9.336 -3.301 1.00 86.62 95 TRP A C 1
ATOM 751 O O . TRP A 1 95 ? 3.981 -8.744 -3.480 1.00 86.62 95 TRP A O 1
ATOM 761 N N . ALA A 1 96 ? 2.791 -10.375 -2.488 1.00 83.69 96 ALA A N 1
ATOM 762 C CA . ALA A 1 96 ? 3.910 -11.019 -1.835 1.00 83.69 96 ALA A CA 1
ATOM 763 C C . ALA A 1 96 ? 3.694 -12.530 -1.869 1.00 83.69 96 ALA A C 1
ATOM 765 O O . ALA A 1 96 ? 2.564 -13.016 -1.773 1.00 83.69 96 ALA A O 1
ATOM 766 N N . LYS A 1 97 ? 4.787 -13.283 -1.990 1.00 80.00 97 LYS A N 1
ATOM 767 C CA . LYS A 1 97 ? 4.727 -14.743 -1.987 1.00 80.00 97 LYS A CA 1
ATOM 768 C C . LYS A 1 97 ? 4.024 -15.245 -0.718 1.00 80.00 97 LYS A C 1
ATOM 770 O O . LYS A 1 97 ? 4.368 -14.829 0.385 1.00 80.00 97 LYS A O 1
ATOM 775 N N . ASN A 1 98 ? 3.083 -16.176 -0.887 1.00 81.44 98 ASN A N 1
ATOM 776 C CA . ASN A 1 98 ? 2.267 -16.782 0.176 1.00 81.44 98 ASN A CA 1
ATOM 777 C C . ASN A 1 98 ? 1.276 -15.833 0.881 1.00 81.44 98 ASN A C 1
ATOM 779 O O . ASN A 1 98 ? 0.662 -16.242 1.865 1.00 81.44 98 ASN A O 1
ATOM 783 N N . ALA A 1 99 ? 1.100 -14.598 0.406 1.00 82.19 99 ALA A N 1
ATOM 784 C CA . ALA A 1 99 ? 0.019 -13.741 0.876 1.00 82.19 99 ALA A CA 1
ATOM 785 C C . ALA A 1 99 ? -1.299 -14.084 0.155 1.00 82.19 99 ALA A C 1
ATOM 787 O O . ALA A 1 99 ? -1.264 -14.480 -1.014 1.00 82.19 99 ALA A O 1
ATOM 788 N N . PRO A 1 100 ? -2.462 -13.924 0.811 1.00 83.56 100 PRO A N 1
ATOM 789 C CA . PRO A 1 100 ? -3.742 -14.000 0.116 1.00 83.56 100 PRO A CA 1
ATOM 790 C C . PRO A 1 100 ? -3.842 -12.894 -0.952 1.00 83.56 100 PRO A C 1
ATOM 792 O O . PRO A 1 100 ? -3.293 -11.806 -0.757 1.00 83.56 100 PRO A O 1
ATOM 795 N N . PRO A 1 101 ? -4.542 -13.138 -2.074 1.00 77.75 101 PRO A N 1
ATOM 796 C CA . PRO A 1 101 ? -4.757 -12.108 -3.078 1.00 77.75 101 PRO A CA 1
ATOM 797 C C . PRO A 1 101 ? -5.690 -11.017 -2.544 1.00 77.75 101 PRO A C 1
ATOM 799 O O . PRO A 1 101 ? -6.679 -11.296 -1.862 1.00 77.75 101 PRO A O 1
ATOM 802 N N . THR A 1 102 ? -5.417 -9.769 -2.915 1.00 77.88 102 THR A N 1
ATOM 803 C CA . THR A 1 102 ? -6.323 -8.649 -2.652 1.00 77.88 102 THR A CA 1
ATOM 804 C C . THR A 1 102 ? -7.553 -8.760 -3.544 1.00 77.88 102 THR A C 1
ATOM 806 O O . THR A 1 102 ? -7.440 -8.719 -4.770 1.00 77.88 102 THR A O 1
ATOM 809 N N . VAL A 1 103 ? -8.735 -8.860 -2.938 1.00 86.00 103 VAL A N 1
ATOM 810 C CA . VAL A 1 103 ? -10.012 -8.888 -3.661 1.00 86.00 103 VAL A CA 1
ATOM 811 C C . VAL A 1 103 ? -10.695 -7.533 -3.522 1.00 86.00 103 VAL A C 1
ATOM 813 O O . VAL A 1 103 ? -10.944 -7.065 -2.413 1.00 86.00 103 VAL A O 1
ATOM 816 N N . MET A 1 104 ? -11.003 -6.907 -4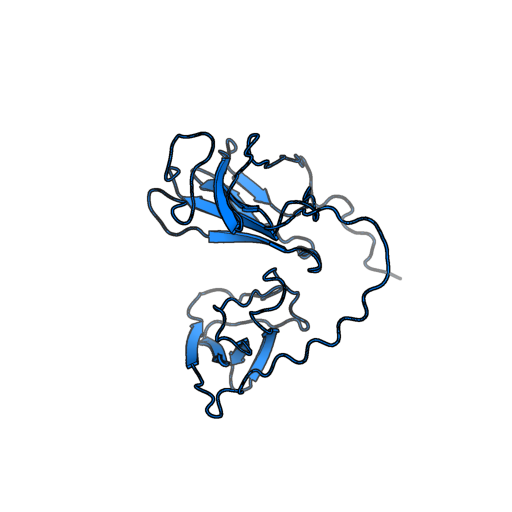.656 1.00 86.19 104 MET A N 1
ATOM 817 C CA . MET A 1 104 ? -11.765 -5.660 -4.689 1.00 86.19 104 MET A CA 1
ATOM 818 C C . MET A 1 104 ? -13.247 -5.944 -4.393 1.00 86.19 104 MET A C 1
ATOM 820 O O . MET A 1 104 ? -13.804 -6.886 -4.969 1.00 86.19 104 MET A O 1
ATOM 824 N N . PRO A 1 105 ? -13.916 -5.151 -3.535 1.00 90.31 105 PRO A N 1
ATOM 825 C CA . PRO A 1 105 ? -15.355 -5.277 -3.332 1.00 90.31 105 PRO A CA 1
ATOM 826 C C . PRO A 1 105 ? -16.144 -5.032 -4.628 1.00 90.31 105 PRO A C 1
ATOM 828 O O . PRO A 1 105 ? -15.723 -4.282 -5.510 1.00 90.31 105 PRO A O 1
ATOM 831 N N . LYS A 1 106 ? -17.326 -5.648 -4.743 1.00 88.25 106 LYS A N 1
ATOM 832 C CA . LYS A 1 106 ? -18.203 -5.488 -5.915 1.00 88.25 106 LYS A CA 1
ATOM 833 C C . LYS A 1 106 ? -18.577 -4.011 -6.104 1.00 88.25 106 LYS A C 1
ATOM 835 O O . LYS A 1 106 ? -19.067 -3.382 -5.173 1.00 88.25 106 LYS A O 1
ATOM 840 N N . GLY A 1 107 ? -18.381 -3.483 -7.315 1.00 86.94 107 GLY A N 1
ATOM 841 C CA . GLY A 1 107 ? -18.684 -2.086 -7.646 1.00 86.94 107 GLY A CA 1
ATOM 842 C C . GLY A 1 107 ? -17.610 -1.078 -7.222 1.00 86.94 107 GLY A C 1
ATOM 843 O O . GLY A 1 107 ? -17.818 0.119 -7.395 1.00 86.94 107 GLY A O 1
ATOM 844 N N . VAL A 1 108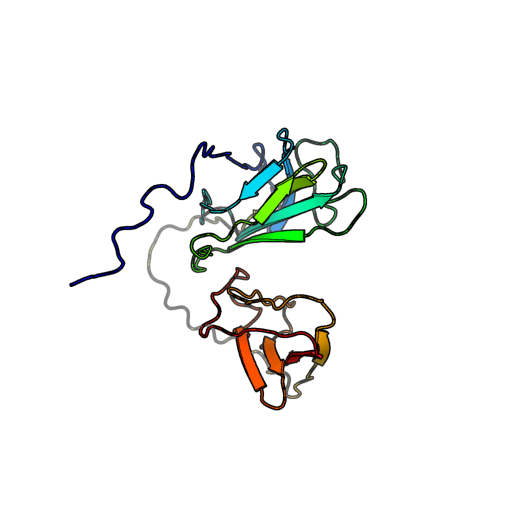 ? -16.468 -1.534 -6.694 1.00 89.31 108 VAL A N 1
ATOM 845 C CA . VAL A 1 108 ? -15.324 -0.676 -6.358 1.00 89.31 108 VAL A CA 1
ATOM 846 C C . VAL A 1 108 ? -14.265 -0.783 -7.452 1.00 89.31 108 VAL A C 1
ATOM 848 O O . VAL A 1 108 ? -13.852 -1.877 -7.832 1.00 89.31 108 VAL A O 1
ATOM 851 N N . GLY A 1 109 ? -13.795 0.366 -7.933 1.00 87.94 109 GLY A N 1
ATOM 852 C CA . GLY A 1 109 ? -12.708 0.459 -8.901 1.00 87.94 109 GLY A CA 1
ATOM 853 C C . GLY A 1 109 ? -11.771 1.610 -8.563 1.00 87.94 109 GLY A C 1
ATOM 854 O O . GLY A 1 109 ? -12.209 2.677 -8.132 1.00 87.94 109 GLY A O 1
ATOM 855 N N . LEU A 1 110 ? -10.473 1.396 -8.760 1.00 87.25 110 LEU A N 1
ATOM 856 C CA . LEU A 1 110 ? -9.472 2.449 -8.652 1.00 87.25 110 LEU A CA 1
ATOM 857 C C . LEU A 1 110 ? -9.459 3.242 -9.952 1.00 87.25 110 LEU A C 1
ATOM 859 O O . LEU A 1 110 ? -9.155 2.692 -11.008 1.00 87.25 110 LEU A O 1
ATOM 863 N N . ARG A 1 111 ? -9.786 4.529 -9.877 1.00 85.00 111 ARG A N 1
ATOM 864 C CA . ARG A 1 111 ? -9.745 5.427 -11.031 1.00 85.00 111 ARG A CA 1
ATOM 865 C C . ARG A 1 111 ? -8.302 5.627 -11.494 1.00 85.00 111 ARG A C 1
ATOM 867 O O . ARG A 1 111 ? -7.440 5.990 -10.698 1.00 85.00 111 ARG A O 1
ATOM 874 N N . VAL A 1 112 ? -8.067 5.426 -12.783 1.00 80.69 112 VAL A N 1
ATOM 875 C CA . VAL A 1 112 ? -6.809 5.668 -13.489 1.00 80.69 112 VAL A CA 1
ATOM 876 C C . VAL A 1 112 ? -7.172 6.413 -14.770 1.00 80.69 112 VAL A C 1
ATOM 878 O O . VAL A 1 112 ? -7.619 5.811 -15.737 1.00 80.69 112 VAL A O 1
ATOM 881 N N . ALA A 1 113 ? -7.076 7.737 -14.747 1.00 66.44 113 ALA A N 1
ATOM 882 C CA . ALA A 1 113 ? -7.512 8.618 -15.835 1.00 66.44 113 ALA A CA 1
ATOM 883 C C . ALA A 1 113 ? -6.365 9.544 -16.262 1.00 66.44 113 ALA A C 1
ATOM 885 O O . ALA A 1 113 ? -5.425 9.704 -15.502 1.00 66.44 113 ALA A O 1
ATOM 886 N N . GLY A 1 114 ? -6.417 10.189 -17.428 1.00 62.69 114 GLY A N 1
ATOM 887 C CA . GLY A 1 114 ? -5.508 11.284 -17.812 1.00 62.69 114 GLY A CA 1
ATOM 888 C C . GLY A 1 114 ? -3.996 10.969 -17.806 1.00 62.69 114 GLY A C 1
ATOM 889 O O . GLY A 1 114 ? -3.558 9.918 -18.253 1.00 62.69 114 GLY A O 1
ATOM 890 N N . LYS A 1 115 ? -3.161 11.902 -17.303 1.00 54.41 115 LYS A N 1
ATOM 891 C CA . LYS A 1 115 ? -1.676 11.792 -17.251 1.00 54.41 115 LYS A CA 1
ATOM 892 C C . LYS A 1 115 ? -1.154 10.774 -16.221 1.00 54.41 115 LYS A C 1
ATOM 894 O O . LYS A 1 115 ? 0.040 10.786 -15.906 1.00 54.41 115 LYS A O 1
ATOM 899 N N . HIS A 1 116 ? -2.029 9.958 -15.642 1.00 59.06 116 HIS A N 1
ATOM 900 C CA . HIS A 1 116 ? -1.640 8.981 -14.641 1.00 59.06 116 HIS A CA 1
ATOM 901 C C . HIS A 1 116 ? -0.997 7.791 -15.345 1.00 59.06 116 HIS A C 1
ATOM 903 O O . HIS A 1 116 ? -1.611 7.124 -16.172 1.00 59.06 116 HIS A O 1
ATOM 909 N N . GLN A 1 117 ? 0.261 7.522 -15.029 1.00 63.50 117 GLN A N 1
ATOM 910 C CA . GLN A 1 117 ? 0.970 6.387 -15.590 1.00 63.50 117 GLN A CA 1
ATOM 911 C C . GLN A 1 117 ? 1.209 5.341 -14.496 1.00 63.50 117 GLN A C 1
ATOM 913 O O . GLN A 1 117 ? 1.514 5.669 -13.345 1.00 63.50 117 GLN A O 1
ATOM 918 N N . LEU A 1 118 ? 1.091 4.066 -14.862 1.00 70.31 118 LEU A N 1
ATOM 919 C CA . LEU A 1 118 ? 1.296 2.955 -13.941 1.00 70.31 118 LEU A CA 1
ATOM 920 C C . LEU A 1 118 ? 2.789 2.643 -13.820 1.00 70.31 118 LEU A C 1
ATOM 922 O O . LEU A 1 118 ? 3.566 2.763 -14.772 1.00 70.31 118 LEU A O 1
ATOM 926 N N . ARG A 1 119 ? 3.213 2.249 -12.625 1.00 72.25 119 ARG A N 1
ATOM 927 C CA . ARG A 1 119 ? 4.593 1.882 -12.314 1.00 72.25 119 ARG A CA 1
ATOM 928 C C . ARG A 1 119 ? 4.605 0.555 -11.601 1.00 72.25 119 ARG A C 1
ATOM 930 O O . ARG A 1 119 ? 3.991 0.414 -10.547 1.00 72.25 119 ARG A O 1
ATOM 937 N N . LEU A 1 120 ? 5.346 -0.394 -12.147 1.00 67.00 120 LEU A N 1
ATOM 938 C CA . LEU A 1 120 ? 5.560 -1.670 -11.488 1.00 67.00 120 LEU A CA 1
ATOM 939 C C . LEU A 1 120 ? 6.934 -1.651 -10.830 1.00 67.00 120 LEU A C 1
ATOM 941 O O . LEU A 1 120 ? 7.941 -1.481 -11.514 1.00 67.00 120 LEU A O 1
ATOM 945 N N . LEU A 1 121 ? 6.955 -1.849 -9.517 1.00 76.88 121 LEU A N 1
ATOM 946 C CA . LEU A 1 121 ? 8.140 -2.207 -8.756 1.00 76.88 121 LEU A CA 1
ATOM 947 C C . LEU A 1 121 ? 8.162 -3.726 -8.594 1.00 76.88 121 LEU A C 1
ATOM 949 O O . LEU A 1 121 ? 7.199 -4.351 -8.145 1.00 76.88 121 LEU A O 1
ATOM 953 N N . TYR A 1 122 ? 9.287 -4.312 -8.966 1.00 69.56 122 TYR A N 1
ATOM 954 C CA . TYR A 1 122 ? 9.555 -5.736 -8.931 1.00 69.56 122 TYR A CA 1
ATOM 955 C C . TYR A 1 122 ? 10.813 -5.994 -8.110 1.00 69.56 122 TYR A C 1
ATOM 957 O O . TYR A 1 122 ? 11.853 -5.386 -8.360 1.00 69.56 122 TYR A O 1
ATOM 965 N N . SER A 1 123 ? 10.741 -6.934 -7.172 1.00 64.00 123 SER A N 1
ATOM 966 C CA . SER A 1 123 ? 11.913 -7.400 -6.434 1.00 64.00 123 SER A CA 1
ATOM 967 C C . SER A 1 123 ? 12.174 -8.877 -6.695 1.00 64.00 123 SER A C 1
ATOM 969 O O . SER A 1 123 ? 11.267 -9.715 -6.619 1.00 64.00 123 SER A O 1
ATOM 971 N N . ARG A 1 124 ? 13.433 -9.204 -7.003 1.00 58.03 124 ARG A N 1
ATOM 972 C CA . ARG A 1 124 ? 13.878 -10.582 -7.235 1.00 58.03 124 ARG A CA 1
ATOM 973 C C . ARG A 1 124 ? 14.333 -11.240 -5.932 1.00 58.03 124 ARG A C 1
ATOM 975 O O . ARG A 1 124 ? 15.088 -10.651 -5.169 1.00 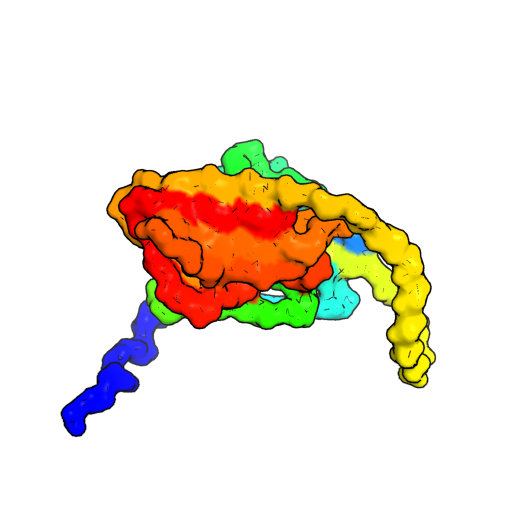58.03 124 ARG A O 1
ATOM 982 N N . TYR A 1 125 ? 13.965 -12.506 -5.753 1.00 54.31 125 TYR A N 1
ATOM 983 C CA . TYR A 1 125 ? 14.438 -13.353 -4.659 1.00 54.31 125 TYR A CA 1
ATOM 984 C C . TYR A 1 125 ? 15.930 -13.707 -4.788 1.00 54.31 125 TYR A C 1
ATOM 986 O O . TYR A 1 125 ? 16.450 -13.943 -5.885 1.00 54.31 125 TYR A O 1
ATOM 994 N N . THR A 1 126 ? 16.610 -13.809 -3.650 1.00 43.50 126 THR A N 1
ATOM 995 C CA . THR A 1 126 ? 17.984 -14.309 -3.532 1.00 43.50 126 THR A CA 1
ATOM 996 C C . THR A 1 126 ? 17.964 -15.827 -3.365 1.00 43.50 126 THR A C 1
ATOM 998 O O . THR A 1 126 ? 17.160 -16.354 -2.611 1.00 43.50 126 THR A O 1
ATOM 1001 N N . THR A 1 127 ? 18.871 -16.537 -4.040 1.00 42.66 127 THR A N 1
ATOM 1002 C CA . THR A 1 127 ? 19.129 -17.993 -3.945 1.00 42.66 127 THR A CA 1
ATOM 1003 C C . THR A 1 127 ? 18.205 -18.946 -4.733 1.00 42.66 127 THR A C 1
ATOM 1005 O O . THR A 1 127 ? 17.172 -19.417 -4.277 1.00 42.66 127 THR A O 1
ATOM 1008 N N . GLN A 1 128 ? 18.686 -19.381 -5.904 1.00 40.41 128 GLN A N 1
ATOM 1009 C CA . GLN A 1 128 ? 18.604 -20.797 -6.279 1.00 40.41 128 GLN A CA 1
ATOM 1010 C C . GLN A 1 128 ? 20.023 -21.370 -6.239 1.00 40.41 128 GLN A C 1
ATOM 1012 O O . GLN A 1 128 ? 20.741 -21.367 -7.235 1.00 40.41 128 GLN A O 1
ATOM 1017 N N . ARG A 1 129 ? 20.439 -21.878 -5.075 1.00 36.06 129 ARG A N 1
ATOM 1018 C CA . ARG A 1 129 ? 21.302 -23.062 -5.059 1.00 36.06 129 ARG A CA 1
ATOM 1019 C C . ARG A 1 129 ? 20.348 -24.247 -5.116 1.00 36.06 129 ARG A C 1
ATOM 1021 O O . ARG A 1 129 ? 19.691 -24.561 -4.131 1.00 36.06 129 ARG A O 1
ATOM 1028 N N . PHE A 1 130 ? 20.224 -24.855 -6.292 1.00 38.91 130 PHE A N 1
ATOM 1029 C CA . PHE A 1 130 ? 19.580 -26.155 -6.423 1.00 38.91 130 PHE A CA 1
ATOM 1030 C C . PHE A 1 130 ? 20.343 -27.164 -5.561 1.00 38.91 130 PHE A C 1
ATOM 1032 O O . PHE A 1 130 ? 21.478 -27.507 -5.878 1.00 38.91 130 PHE A O 1
ATOM 1039 N N . LEU A 1 131 ? 19.705 -27.677 -4.514 1.00 35.41 131 LEU A N 1
ATOM 1040 C CA . LEU A 1 131 ? 20.031 -28.984 -3.959 1.00 35.41 131 LEU A CA 1
ATOM 1041 C C . LEU A 1 131 ? 18.732 -29.791 -3.923 1.00 35.41 131 LEU A C 1
ATOM 1043 O O . LEU A 1 131 ? 17.849 -29.573 -3.098 1.00 35.41 131 LEU A O 1
ATOM 1047 N N . LYS A 1 132 ? 18.597 -30.693 -4.901 1.00 38.03 132 LYS A N 1
ATOM 1048 C CA . LYS A 1 132 ? 17.637 -31.799 -4.874 1.00 38.03 132 LYS A CA 1
ATOM 1049 C C . LYS A 1 132 ? 17.972 -32.685 -3.672 1.00 38.03 132 LYS A C 1
ATOM 1051 O O . LYS A 1 132 ? 19.024 -33.303 -3.709 1.00 38.03 132 LYS A O 1
ATOM 1056 N N . THR A 1 133 ? 17.085 -32.738 -2.679 1.00 32.41 133 THR A N 1
ATOM 1057 C CA . THR A 1 133 ? 16.497 -33.932 -2.022 1.00 32.41 133 THR A CA 1
ATOM 1058 C C . THR A 1 133 ? 15.782 -33.489 -0.747 1.00 32.41 133 THR A C 1
ATOM 1060 O O . THR A 1 133 ? 16.277 -32.637 -0.015 1.00 32.41 133 THR A O 1
ATOM 1063 N N . GLN A 1 134 ? 14.589 -34.039 -0.516 1.00 41.75 134 GLN A N 1
ATOM 1064 C CA . GLN A 1 134 ? 13.728 -33.712 0.617 1.00 41.75 134 GLN A CA 1
ATOM 1065 C C . GLN A 1 134 ? 14.276 -34.216 1.958 1.00 41.75 134 GLN A C 1
ATOM 1067 O O . GLN A 1 134 ? 14.752 -35.344 2.049 1.00 41.75 134 GLN A O 1
ATOM 1072 N N . ASN A 1 135 ? 14.118 -33.351 2.962 1.00 35.94 135 ASN A N 1
ATOM 1073 C CA . ASN A 1 135 ? 13.795 -33.552 4.382 1.00 35.94 135 ASN A CA 1
ATOM 1074 C C . ASN A 1 135 ? 14.580 -32.514 5.177 1.00 35.94 135 ASN A C 1
ATOM 1076 O O . ASN A 1 135 ? 15.774 -32.675 5.411 1.00 35.94 135 ASN A O 1
ATOM 1080 N N . LEU A 1 136 ? 13.910 -31.439 5.592 1.00 28.47 136 LEU A N 1
ATOM 1081 C CA . LEU A 1 136 ? 14.481 -30.520 6.567 1.00 28.47 136 LEU A CA 1
ATOM 1082 C C . LEU A 1 136 ? 13.390 -30.081 7.542 1.00 28.47 136 LEU A C 1
ATOM 1084 O O . LEU A 1 136 ? 12.590 -29.193 7.260 1.00 28.47 136 LEU A O 1
ATOM 1088 N N . GLN A 1 137 ? 13.365 -30.748 8.693 1.00 37.44 137 GLN A N 1
ATOM 1089 C CA . GLN A 1 137 ? 12.849 -30.163 9.921 1.00 37.44 137 GLN A CA 1
ATOM 1090 C C . GLN A 1 137 ? 13.801 -29.023 10.283 1.00 37.44 137 GLN A C 1
ATOM 1092 O O . GLN A 1 137 ? 14.974 -29.253 10.570 1.00 37.44 137 GLN A O 1
ATOM 1097 N N . ILE A 1 138 ? 13.313 -27.790 10.202 1.00 28.95 138 ILE A N 1
ATOM 1098 C CA . ILE A 1 138 ? 14.069 -26.616 10.617 1.00 28.95 138 ILE A CA 1
ATOM 1099 C C . ILE A 1 138 ? 13.643 -26.296 12.050 1.00 28.95 138 ILE A C 1
ATOM 1101 O O . ILE A 1 138 ? 12.640 -25.620 12.265 1.00 28.95 138 ILE A O 1
ATOM 1105 N N . THR A 1 139 ? 14.408 -26.780 13.027 1.00 31.36 139 THR A N 1
ATOM 1106 C CA . THR A 1 139 ? 14.453 -26.149 14.350 1.00 31.36 139 THR A CA 1
ATOM 1107 C C . THR A 1 139 ? 15.494 -25.041 14.260 1.00 31.36 139 THR A C 1
ATOM 1109 O O . THR A 1 139 ? 16.696 -25.292 14.292 1.00 31.36 139 THR A O 1
ATOM 1112 N N . LEU A 1 140 ? 15.026 -23.813 14.050 1.00 26.30 140 LEU A N 1
ATOM 1113 C CA . LEU A 1 140 ? 15.842 -22.610 14.162 1.00 26.30 140 LEU A CA 1
ATOM 1114 C C . LEU A 1 140 ? 15.821 -22.168 15.626 1.00 26.30 140 LEU A C 1
ATOM 1116 O O . LEU A 1 140 ? 14.921 -21.434 16.025 1.00 26.30 140 LEU A O 1
ATOM 1120 N N . ASP A 1 141 ? 16.822 -22.573 16.408 1.00 31.69 141 ASP A N 1
ATOM 1121 C CA . ASP A 1 141 ? 17.182 -21.826 17.617 1.00 31.69 141 ASP A CA 1
ATOM 1122 C C . ASP A 1 141 ? 17.931 -20.564 17.182 1.00 31.69 141 ASP A C 1
ATOM 1124 O O . ASP A 1 141 ? 19.160 -20.475 17.183 1.00 31.69 141 ASP A O 1
ATOM 1128 N N . LEU A 1 142 ? 17.162 -19.570 16.743 1.00 33.75 142 LEU A N 1
ATOM 1129 C CA . LEU A 1 142 ? 17.650 -18.205 16.675 1.00 33.75 142 LEU A CA 1
ATOM 1130 C C . LEU A 1 142 ? 17.554 -17.652 18.093 1.00 33.75 142 LEU A C 1
ATOM 1132 O O . LEU A 1 142 ? 16.478 -17.254 18.537 1.00 33.75 142 LEU A O 1
ATOM 1136 N N . ASN A 1 143 ? 18.687 -17.607 18.797 1.00 32.97 143 ASN A N 1
ATOM 1137 C CA . ASN A 1 143 ? 18.844 -16.738 19.959 1.00 32.97 143 ASN A CA 1
ATOM 1138 C C . ASN A 1 143 ? 18.761 -15.280 19.482 1.00 32.97 143 ASN A C 1
ATOM 1140 O O . ASN A 1 143 ? 19.760 -14.574 19.364 1.00 32.97 143 ASN A O 1
ATOM 1144 N N . PHE A 1 144 ? 17.547 -14.818 19.193 1.00 41.75 144 PHE A N 1
ATOM 1145 C CA . PHE A 1 144 ? 17.236 -13.410 19.286 1.00 41.75 144 PHE A CA 1
ATOM 1146 C C . PHE A 1 144 ? 17.218 -13.107 20.774 1.00 41.75 144 PHE A C 1
ATOM 1148 O O . PHE A 1 144 ? 16.282 -13.473 21.484 1.00 41.75 144 PHE A O 1
ATOM 1155 N N . THR A 1 145 ? 18.251 -12.428 21.263 1.00 37.88 145 THR A N 1
ATOM 1156 C CA . THR A 1 145 ? 18.070 -11.602 22.450 1.00 37.88 145 THR A CA 1
ATOM 1157 C C . THR A 1 145 ? 16.912 -10.667 22.127 1.00 37.88 145 THR A C 1
ATOM 1159 O O . THR A 1 145 ? 17.080 -9.728 21.346 1.00 37.88 145 THR A O 1
ATOM 1162 N N . GLN A 1 146 ? 15.716 -10.977 22.635 1.00 47.91 146 GLN A N 1
ATOM 1163 C CA . GLN A 1 146 ? 14.588 -10.065 22.540 1.00 47.91 146 GLN A CA 1
ATOM 1164 C C . GLN A 1 146 ? 15.072 -8.725 23.098 1.00 47.91 146 GLN A C 1
ATOM 1166 O O . GLN A 1 146 ? 15.675 -8.719 24.179 1.00 47.91 146 GLN A O 1
ATOM 1171 N N . PRO A 1 147 ? 14.875 -7.597 22.397 1.00 47.94 147 PRO A N 1
ATOM 1172 C CA . PRO A 1 147 ? 15.065 -6.315 23.039 1.00 47.94 147 PRO A CA 1
ATOM 1173 C C . PRO A 1 147 ? 14.153 -6.313 24.267 1.00 47.94 147 PRO A C 1
ATOM 1175 O O . PRO A 1 147 ? 12.934 -6.386 24.158 1.00 47.94 147 PRO A O 1
ATOM 1178 N N . THR A 1 148 ? 14.746 -6.275 25.457 1.00 54.53 148 THR A N 1
ATOM 1179 C CA . THR A 1 148 ? 14.014 -6.280 26.734 1.00 54.53 148 THR A CA 1
ATOM 1180 C C . THR A 1 148 ? 13.192 -5.003 26.936 1.00 54.53 148 THR A C 1
ATOM 1182 O O . THR A 1 148 ? 12.492 -4.865 27.937 1.00 54.53 148 THR A O 1
ATOM 1185 N N . LYS A 1 149 ? 13.265 -4.063 25.984 1.00 68.56 149 LYS A N 1
ATOM 1186 C CA . LYS A 1 149 ? 12.527 -2.805 25.940 1.00 68.56 149 LYS A CA 1
ATOM 1187 C C . LYS A 1 149 ? 11.751 -2.699 24.628 1.00 68.56 149 LYS A C 1
ATOM 1189 O O . LYS A 1 149 ? 12.340 -2.752 23.552 1.00 68.56 149 LYS A O 1
ATOM 1194 N N . MET A 1 150 ? 10.437 -2.524 24.747 1.00 73.50 150 MET A N 1
ATOM 1195 C CA . MET A 1 150 ? 9.549 -2.125 23.655 1.00 73.50 150 MET A CA 1
ATOM 1196 C C . MET A 1 150 ? 9.492 -0.597 23.573 1.00 73.50 150 MET A C 1
ATOM 1198 O O . MET A 1 150 ? 9.488 0.075 24.606 1.00 73.50 150 MET A O 1
ATOM 1202 N N . TYR A 1 151 ? 9.444 -0.064 22.353 1.00 83.06 151 TYR A N 1
ATOM 1203 C CA . TYR A 1 151 ? 9.382 1.371 22.075 1.00 83.06 151 TYR A CA 1
ATOM 1204 C C . TYR A 1 151 ? 8.149 1.650 21.211 1.00 83.06 151 TYR A C 1
ATOM 1206 O O . TYR A 1 151 ? 8.255 1.508 19.995 1.00 83.06 151 TYR A O 1
ATOM 1214 N N . PRO A 1 152 ? 6.994 1.986 21.816 1.00 85.06 152 PRO A N 1
ATOM 1215 C CA . PRO A 1 152 ? 5.787 2.259 21.050 1.00 85.06 152 PRO A CA 1
ATOM 1216 C C . PRO A 1 152 ? 5.940 3.556 20.252 1.00 85.06 152 PRO A C 1
ATOM 1218 O O . PRO A 1 152 ? 6.471 4.549 20.763 1.00 85.06 152 PRO A O 1
ATOM 1221 N N . VAL A 1 153 ? 5.467 3.545 19.008 1.00 86.44 153 VAL A N 1
ATOM 1222 C CA . VAL A 1 153 ? 5.298 4.755 18.195 1.00 86.44 153 VAL A CA 1
ATOM 1223 C C . VAL A 1 153 ? 3.823 4.926 17.858 1.00 86.44 153 VAL A C 1
ATOM 1225 O O . VAL A 1 153 ? 3.247 4.129 17.116 1.00 86.44 153 VAL A O 1
ATOM 1228 N N . ASP A 1 154 ? 3.242 6.010 18.369 1.00 87.94 154 ASP A N 1
ATOM 1229 C CA . ASP A 1 154 ? 1.818 6.303 18.239 1.00 87.94 154 ASP A CA 1
ATOM 1230 C C . ASP A 1 154 ? 1.599 7.401 17.195 1.00 87.94 154 ASP A C 1
ATOM 1232 O O . ASP A 1 154 ? 2.254 8.447 17.209 1.00 87.94 154 ASP A O 1
ATOM 1236 N N . ILE A 1 155 ? 0.656 7.173 16.284 1.00 91.88 155 ILE A N 1
ATOM 1237 C CA . ILE A 1 155 ? 0.292 8.113 15.221 1.00 91.88 155 ILE A CA 1
ATOM 1238 C C . ILE A 1 155 ? -1.216 8.310 15.270 1.00 91.88 155 ILE A C 1
ATOM 1240 O O . ILE A 1 155 ? -1.964 7.335 15.271 1.00 91.88 155 ILE A O 1
ATOM 1244 N N . SER A 1 156 ? -1.685 9.556 15.270 1.00 91.56 156 SER A N 1
ATOM 1245 C CA . SER A 1 156 ? -3.113 9.847 15.164 1.00 91.56 156 SER A CA 1
ATOM 1246 C C . SER A 1 156 ? -3.392 11.074 14.306 1.00 91.56 156 SER A C 1
ATOM 1248 O O . SER A 1 156 ? -2.610 12.023 14.276 1.00 91.56 156 SER A O 1
ATOM 1250 N N . CYS A 1 157 ? -4.500 11.036 13.569 1.00 92.50 157 CYS A N 1
ATOM 1251 C CA . CYS A 1 157 ? -4.970 12.130 12.722 1.00 92.50 157 CYS A CA 1
ATOM 1252 C C . CYS A 1 157 ? -6.499 12.138 12.682 1.00 92.50 157 CYS A C 1
ATOM 1254 O O . CYS A 1 157 ? -7.119 11.088 12.517 1.00 92.50 157 CYS A O 1
ATOM 1256 N N . THR A 1 158 ? -7.106 13.321 12.763 1.00 94.56 158 THR A N 1
ATOM 1257 C CA . THR A 1 158 ? -8.544 13.487 12.521 1.00 94.56 158 THR A CA 1
ATOM 1258 C C . THR A 1 158 ? -8.836 13.405 11.026 1.00 94.56 158 THR A C 1
ATOM 1260 O O . THR A 1 158 ? -8.158 14.023 10.204 1.00 94.56 158 THR A O 1
ATOM 1263 N N . PHE A 1 159 ? -9.864 12.651 10.667 1.00 94.12 159 PHE A N 1
ATOM 1264 C CA . PHE A 1 159 ? -10.362 12.527 9.312 1.00 94.12 159 PHE A CA 1
ATOM 1265 C C . PHE A 1 159 ? -11.230 13.742 8.969 1.00 94.12 159 PHE A C 1
ATOM 1267 O O . PHE A 1 159 ? -12.378 13.850 9.391 1.00 94.12 159 PHE A O 1
ATOM 1274 N N . MET A 1 160 ? -10.657 14.683 8.217 1.00 93.00 160 MET A N 1
ATOM 1275 C CA . MET A 1 160 ? -11.287 15.973 7.890 1.00 93.00 160 MET A CA 1
ATOM 1276 C C . MET A 1 160 ? -11.917 16.019 6.489 1.00 93.00 160 MET A C 1
ATOM 1278 O O . MET A 1 160 ? -12.222 17.101 5.999 1.00 93.00 160 MET A O 1
ATOM 1282 N N . MET A 1 161 ? -12.072 14.877 5.816 1.00 92.25 161 MET A N 1
ATOM 1283 C CA . MET A 1 161 ? -12.669 14.844 4.477 1.00 92.25 161 MET A CA 1
ATOM 1284 C C . MET A 1 161 ? -14.188 14.999 4.551 1.00 92.25 161 MET A C 1
ATOM 1286 O O . MET A 1 161 ? -14.802 14.590 5.528 1.00 92.25 161 MET A O 1
ATOM 1290 N N . ASP A 1 162 ? -14.800 15.496 3.479 1.00 94.81 162 ASP A N 1
ATOM 1291 C CA . ASP A 1 162 ? -16.244 15.779 3.435 1.00 94.81 162 ASP A CA 1
ATOM 1292 C C . ASP A 1 162 ? -17.123 14.518 3.354 1.00 94.81 162 ASP A C 1
ATOM 1294 O O . ASP A 1 162 ? -18.321 14.555 3.639 1.00 94.81 162 ASP A O 1
ATOM 1298 N N . LYS A 1 163 ? -16.546 13.400 2.902 1.00 95.94 163 LYS A N 1
ATOM 1299 C CA . LYS A 1 163 ? -17.244 12.132 2.666 1.00 95.94 163 LYS A CA 1
ATOM 1300 C C . LYS A 1 163 ? -16.609 11.021 3.481 1.00 95.94 163 LYS A C 1
ATOM 1302 O O . LYS A 1 163 ? -15.384 10.936 3.554 1.00 95.94 163 LYS A O 1
ATOM 1307 N N . SER A 1 164 ? -17.452 10.143 4.016 1.00 96.06 164 SER A N 1
ATOM 1308 C CA . SER A 1 164 ? -17.010 8.930 4.695 1.00 96.06 164 SER A CA 1
ATOM 1309 C C . SER A 1 164 ? -16.205 8.014 3.772 1.00 96.06 164 SER A C 1
ATOM 1311 O O . SER A 1 164 ? -16.431 7.976 2.558 1.00 96.06 164 SER A O 1
ATOM 1313 N N . ILE A 1 165 ? -15.319 7.215 4.364 1.00 96.00 165 ILE A N 1
ATOM 1314 C CA . ILE A 1 165 ? -14.613 6.127 3.678 1.00 96.00 165 ILE A CA 1
ATOM 1315 C C . ILE A 1 165 ? -14.815 4.800 4.402 1.00 96.00 165 ILE A C 1
ATOM 1317 O O . ILE A 1 165 ? -15.043 4.762 5.609 1.00 96.00 165 ILE A O 1
ATOM 1321 N N . ILE A 1 166 ? -14.716 3.705 3.649 1.00 96.69 166 ILE A N 1
ATOM 1322 C CA . ILE A 1 166 ? -14.853 2.340 4.162 1.00 96.69 166 ILE A CA 1
ATOM 1323 C C . ILE A 1 166 ? -13.544 1.599 3.861 1.00 96.69 166 ILE A C 1
ATOM 1325 O O . ILE A 1 166 ? -13.345 1.164 2.721 1.00 96.69 166 ILE A O 1
ATOM 1329 N N . PRO A 1 167 ? -12.607 1.489 4.823 1.00 95.44 167 PRO A N 1
ATOM 1330 C CA . PRO A 1 167 ? -11.421 0.663 4.648 1.00 95.44 167 PRO A CA 1
ATOM 1331 C C . PRO A 1 167 ? -11.824 -0.802 4.441 1.00 95.44 167 PRO A C 1
ATOM 1333 O O . PRO A 1 167 ? -12.534 -1.386 5.252 1.00 95.44 167 PRO A O 1
ATOM 1336 N N . PHE A 1 168 ? -11.347 -1.403 3.351 1.00 95.06 168 PHE A N 1
ATOM 1337 C CA . PHE A 1 168 ? -11.604 -2.812 3.023 1.00 95.06 168 PHE A CA 1
ATOM 1338 C C . PHE A 1 168 ? -10.332 -3.668 3.031 1.00 95.06 168 PHE A C 1
ATOM 1340 O O . PHE A 1 168 ? -10.410 -4.891 3.129 1.00 95.06 168 PHE A O 1
ATOM 1347 N N . ALA A 1 169 ? -9.157 -3.040 2.950 1.00 94.50 169 ALA A N 1
ATOM 1348 C CA . ALA A 1 169 ? -7.872 -3.707 3.078 1.00 94.50 169 ALA A CA 1
ATOM 1349 C C . ALA A 1 169 ? -6.830 -2.789 3.732 1.00 94.50 169 ALA A C 1
ATOM 1351 O O . ALA A 1 169 ? -6.922 -1.565 3.639 1.00 94.50 169 ALA A O 1
ATOM 1352 N N . PHE A 1 170 ? -5.819 -3.381 4.366 1.00 94.25 170 PHE A N 1
ATOM 1353 C CA . PHE A 1 170 ? -4.704 -2.676 4.998 1.00 94.25 170 PHE A CA 1
ATOM 1354 C C . PHE A 1 170 ? -3.370 -3.364 4.684 1.00 94.25 170 PHE A C 1
ATOM 1356 O O . PHE A 1 170 ? -3.322 -4.561 4.408 1.00 94.25 170 PHE A O 1
ATOM 1363 N N . ARG A 1 171 ? -2.270 -2.611 4.731 1.00 93.00 171 ARG A N 1
ATOM 1364 C CA . ARG A 1 171 ? -0.903 -3.123 4.563 1.00 93.00 171 ARG A CA 1
ATOM 1365 C C . ARG A 1 171 ? -0.009 -2.493 5.620 1.00 93.00 171 ARG A C 1
ATOM 1367 O O . ARG A 1 171 ? 0.062 -1.271 5.704 1.00 93.00 171 ARG A O 1
ATOM 1374 N N . THR A 1 172 ? 0.695 -3.314 6.390 1.00 93.06 172 THR A N 1
ATOM 1375 C CA . THR A 1 172 ? 1.696 -2.848 7.357 1.00 93.06 172 THR A CA 1
ATOM 1376 C C . THR A 1 172 ? 3.090 -2.889 6.728 1.00 93.06 172 THR A C 1
ATOM 1378 O O . THR A 1 172 ? 3.379 -3.724 5.869 1.00 93.06 172 THR A O 1
ATOM 1381 N N . HIS A 1 173 ? 3.961 -1.957 7.117 1.00 90.56 173 HIS A N 1
ATOM 1382 C CA . HIS A 1 173 ? 5.340 -1.906 6.638 1.00 90.56 173 HIS A CA 1
ATOM 1383 C C . HIS A 1 173 ? 6.258 -1.346 7.723 1.00 90.56 173 HIS A C 1
ATOM 1385 O O . HIS A 1 173 ? 6.039 -0.245 8.218 1.00 90.56 173 HIS A O 1
ATOM 1391 N N . ALA A 1 174 ? 7.296 -2.104 8.059 1.00 87.69 174 ALA A N 1
ATOM 1392 C CA . ALA A 1 174 ? 8.423 -1.655 8.863 1.00 87.69 174 ALA A CA 1
ATOM 1393 C C . ALA A 1 174 ? 9.675 -2.442 8.464 1.00 87.69 174 ALA A C 1
ATOM 1395 O O . ALA A 1 174 ? 9.592 -3.496 7.830 1.00 87.69 174 ALA A O 1
ATOM 1396 N N . HIS A 1 175 ? 10.838 -1.924 8.850 1.00 87.81 175 HIS A N 1
ATOM 1397 C CA . HIS A 1 175 ? 12.108 -2.640 8.736 1.00 87.81 175 HIS A CA 1
ATOM 1398 C C . HIS A 1 175 ? 12.253 -3.681 9.863 1.00 87.81 175 HIS A C 1
ATOM 1400 O O . HIS A 1 175 ? 11.327 -3.894 10.644 1.00 87.81 175 HIS A O 1
ATOM 1406 N N . GLY A 1 176 ? 13.414 -4.332 9.971 1.00 85.25 176 GLY A N 1
ATOM 1407 C CA . GLY A 1 176 ? 13.616 -5.522 10.816 1.00 85.25 176 GLY A CA 1
ATOM 1408 C C . GLY A 1 176 ? 13.385 -5.366 12.328 1.00 85.25 176 GLY A C 1
ATOM 1409 O O . GLY A 1 176 ? 13.357 -6.371 13.027 1.00 85.25 176 GLY A O 1
ATOM 1410 N N . LEU A 1 177 ? 13.213 -4.143 12.843 1.00 85.75 177 LEU A N 1
ATOM 1411 C CA . LEU A 1 177 ? 12.889 -3.899 14.257 1.00 85.75 177 LEU A CA 1
ATOM 1412 C C . LEU A 1 177 ? 11.380 -3.866 14.545 1.00 85.75 177 LEU A C 1
ATOM 1414 O O . LEU A 1 177 ? 10.988 -3.943 15.705 1.00 85.75 177 LEU A O 1
ATOM 1418 N N . GLY A 1 178 ? 10.534 -3.736 13.518 1.00 85.62 178 GLY A N 1
ATOM 1419 C CA . GLY A 1 178 ? 9.084 -3.689 13.700 1.00 85.62 178 GLY A CA 1
ATOM 1420 C C . GLY A 1 178 ? 8.531 -5.056 14.092 1.00 85.62 178 GLY A C 1
ATOM 1421 O O . GLY A 1 178 ? 8.792 -6.046 13.407 1.00 85.62 178 GLY A O 1
ATOM 1422 N N . THR A 1 179 ? 7.747 -5.106 15.167 1.00 89.31 179 THR A N 1
ATOM 1423 C CA . THR A 1 179 ? 7.200 -6.356 15.721 1.00 89.31 179 THR A CA 1
ATOM 1424 C C . THR A 1 179 ? 5.710 -6.511 15.430 1.00 89.31 179 THR A C 1
ATOM 1426 O O . THR A 1 179 ? 5.258 -7.594 15.052 1.00 89.31 179 THR A O 1
ATOM 1429 N N . VAL A 1 180 ? 4.940 -5.430 15.551 1.00 92.69 180 VAL A N 1
ATOM 1430 C CA . VAL A 1 180 ? 3.501 -5.397 15.301 1.00 92.69 180 VAL A CA 1
ATOM 1431 C C . VAL A 1 180 ? 3.096 -3.992 14.881 1.00 92.69 180 VAL A C 1
ATOM 1433 O O . VAL A 1 180 ? 3.656 -3.023 15.358 1.00 92.69 180 VAL A O 1
ATOM 1436 N N . ILE A 1 181 ? 2.139 -3.879 13.968 1.00 94.88 181 ILE A N 1
ATOM 1437 C CA . ILE A 1 181 ? 1.497 -2.608 13.637 1.00 94.88 181 ILE A CA 1
ATOM 1438 C C . ILE A 1 181 ? -0.006 -2.825 13.724 1.00 94.88 181 ILE A C 1
ATOM 1440 O O . ILE A 1 181 ? -0.532 -3.773 13.126 1.00 94.88 181 ILE A O 1
ATOM 1444 N N . THR A 1 182 ? -0.689 -1.963 14.466 1.00 95.62 182 THR A N 1
ATOM 1445 C CA . THR A 1 182 ? -2.149 -1.939 14.574 1.00 95.62 182 THR A CA 1
ATOM 1446 C C . THR A 1 182 ? -2.696 -0.591 14.144 1.00 95.62 182 THR A C 1
ATOM 1448 O O . THR A 1 182 ? -2.081 0.440 14.393 1.00 95.62 182 THR A O 1
ATOM 1451 N N . GLY A 1 183 ? -3.858 -0.606 13.496 1.00 96.62 183 GLY A N 1
ATOM 1452 C CA . GLY A 1 183 ? -4.585 0.582 13.069 1.00 96.62 183 GLY A CA 1
ATOM 1453 C C . GLY A 1 183 ? -6.046 0.522 13.504 1.00 96.62 183 GLY A C 1
ATOM 1454 O O . GLY A 1 183 ? -6.677 -0.535 13.437 1.00 96.62 183 GLY A O 1
ATOM 1455 N N . TYR A 1 184 ? -6.582 1.666 13.914 1.00 97.00 184 TYR A N 1
ATOM 1456 C CA . TYR A 1 184 ? -7.926 1.831 14.451 1.00 97.00 184 TYR A CA 1
ATOM 1457 C C . TYR A 1 184 ? -8.621 3.047 13.841 1.00 97.00 184 TYR A C 1
ATOM 1459 O O . TYR A 1 184 ? -7.980 4.048 13.512 1.00 97.00 184 TYR A O 1
ATOM 1467 N N . GLN A 1 185 ? -9.944 2.966 13.761 1.00 97.56 185 GLN A N 1
ATOM 1468 C CA . GLN A 1 185 ? -10.822 4.130 13.720 1.00 97.56 185 GLN A CA 1
ATOM 1469 C C . GLN A 1 185 ? -11.279 4.437 15.155 1.00 97.56 185 GLN A C 1
ATOM 1471 O O . GLN A 1 185 ? -11.517 3.524 15.949 1.00 97.56 185 GLN A O 1
ATOM 1476 N N . TYR A 1 186 ? -11.351 5.722 15.498 1.00 96.25 186 TYR A N 1
ATOM 1477 C CA . TYR A 1 186 ? -11.783 6.210 16.802 1.00 96.25 186 TYR A CA 1
ATOM 1478 C C . TYR A 1 186 ? -12.864 7.284 16.651 1.00 96.25 186 TYR A C 1
ATOM 1480 O O . TYR A 1 186 ? -12.621 8.333 16.060 1.00 96.25 186 TYR A O 1
ATOM 1488 N N . ASN A 1 187 ? -14.037 7.040 17.232 1.00 95.31 187 ASN A N 1
ATOM 1489 C CA . ASN A 1 187 ? -15.193 7.953 17.258 1.00 95.31 187 ASN A CA 1
ATOM 1490 C C . ASN A 1 187 ? -15.759 8.146 18.681 1.00 95.31 187 ASN A C 1
ATOM 1492 O O . ASN A 1 187 ? -16.941 8.430 18.864 1.00 95.31 187 ASN A O 1
ATOM 1496 N N . GLY A 1 188 ? -14.920 7.934 19.699 1.00 95.00 188 GLY A N 1
ATOM 1497 C CA . GLY A 1 188 ? -15.323 7.764 21.100 1.00 95.00 188 GLY A CA 1
ATOM 1498 C C . GLY A 1 188 ? -15.107 6.333 21.602 1.00 95.00 188 GLY A C 1
ATOM 1499 O O . GLY A 1 188 ? -14.875 6.130 22.792 1.00 95.00 188 GLY A O 1
ATOM 1500 N N . THR A 1 189 ? -15.080 5.355 20.692 1.00 96.12 189 THR A N 1
ATOM 1501 C CA . THR A 1 189 ? -14.615 3.980 20.929 1.00 96.12 189 THR A CA 1
ATOM 1502 C C . THR A 1 189 ? -13.612 3.558 19.858 1.00 96.12 189 THR A C 1
ATOM 1504 O O . THR A 1 189 ? -13.599 4.116 18.765 1.00 96.12 189 THR A O 1
ATOM 1507 N N . TYR A 1 190 ? -12.741 2.594 20.176 1.00 96.12 190 TYR A N 1
ATOM 1508 C CA . TYR A 1 190 ? -11.751 2.064 19.233 1.00 96.12 190 TYR A CA 1
ATOM 1509 C C . TYR A 1 190 ? -12.320 0.886 18.444 1.00 96.12 190 TYR A C 1
ATOM 1511 O O . TYR A 1 190 ? -12.778 -0.092 19.035 1.00 96.12 190 TYR A O 1
ATOM 1519 N N . HIS A 1 191 ? -12.201 0.951 17.120 1.00 97.12 191 HIS A N 1
ATOM 1520 C CA . HIS A 1 191 ? -12.559 -0.124 16.198 1.00 97.12 191 HIS A CA 1
ATOM 1521 C C . HIS A 1 191 ? -11.322 -0.528 15.388 1.00 97.12 191 HIS A C 1
ATOM 1523 O O . HIS A 1 191 ? -10.732 0.303 14.696 1.00 97.12 191 HIS A O 1
ATOM 1529 N N . GLU A 1 192 ? -10.879 -1.785 15.509 1.00 97.25 192 GLU A N 1
ATOM 1530 C CA . GLU A 1 192 ? -9.669 -2.281 14.833 1.00 97.25 192 GLU A CA 1
ATOM 1531 C C . GLU A 1 192 ? -9.903 -2.397 13.323 1.00 97.25 192 GLU A C 1
ATOM 1533 O O . GLU A 1 192 ? -10.701 -3.210 12.868 1.00 97.25 192 GLU A O 1
ATOM 1538 N N . ILE A 1 193 ? -9.152 -1.622 12.543 1.00 97.12 193 ILE A N 1
ATOM 1539 C CA . ILE A 1 193 ? -9.105 -1.752 11.082 1.00 97.12 193 ILE A CA 1
ATOM 1540 C C . ILE A 1 193 ? -8.192 -2.921 10.707 1.00 97.12 193 ILE A C 1
ATOM 1542 O O . ILE A 1 193 ? -8.498 -3.710 9.813 1.00 97.12 193 ILE A O 1
ATOM 1546 N N . GLY A 1 194 ? -7.054 -3.049 11.388 1.00 96.00 194 GLY A N 1
ATOM 1547 C CA . GLY A 1 194 ? -6.127 -4.133 11.114 1.00 96.00 194 GLY A CA 1
ATOM 1548 C C . GLY A 1 194 ? -4.991 -4.238 12.114 1.00 96.00 194 GLY A C 1
ATOM 1549 O O . GLY A 1 194 ? -4.566 -3.257 12.722 1.00 96.00 194 GLY A O 1
ATOM 1550 N N . LYS A 1 195 ? -4.471 -5.457 12.232 1.00 95.69 195 LYS A N 1
ATOM 1551 C CA . LYS A 1 195 ? -3.303 -5.820 13.028 1.00 95.69 195 LYS A CA 1
ATOM 1552 C C . LYS A 1 195 ? -2.422 -6.744 12.206 1.00 95.69 195 LYS A C 1
ATOM 1554 O O . LYS A 1 195 ? -2.888 -7.785 11.744 1.00 95.69 195 LYS A O 1
ATOM 1559 N N . GLY A 1 196 ? -1.153 -6.394 12.037 1.00 93.00 196 GLY A N 1
ATOM 1560 C CA . GLY A 1 196 ? -0.223 -7.195 11.246 1.00 93.00 196 GLY A CA 1
ATOM 1561 C C . GLY A 1 196 ? 1.198 -7.149 11.783 1.00 93.00 196 GLY A C 1
ATOM 1562 O O . GLY A 1 196 ? 1.672 -6.102 12.215 1.00 93.00 196 GLY A O 1
ATOM 1563 N N . ASN A 1 197 ? 1.898 -8.281 11.722 1.00 92.69 197 ASN A N 1
ATOM 1564 C CA . ASN A 1 197 ? 3.345 -8.310 11.911 1.00 92.69 197 ASN A CA 1
ATOM 1565 C C . ASN A 1 197 ? 4.011 -7.810 10.611 1.00 92.69 197 ASN A C 1
ATOM 1567 O O . ASN A 1 197 ? 3.815 -8.432 9.566 1.00 92.69 197 ASN A O 1
ATOM 1571 N N . PRO A 1 198 ? 4.787 -6.712 10.632 1.00 90.69 198 PRO A N 1
ATOM 1572 C CA . PRO A 1 198 ? 5.383 -6.143 9.422 1.00 90.69 198 PRO A CA 1
ATOM 1573 C C . PRO A 1 198 ? 6.481 -7.021 8.793 1.00 90.69 198 PRO A C 1
ATOM 1575 O O . PRO A 1 198 ? 6.908 -6.732 7.676 1.00 90.69 198 PRO A O 1
ATOM 1578 N N . GLN A 1 199 ? 6.924 -8.089 9.468 1.00 89.06 199 GLN A N 1
ATOM 1579 C CA . GLN A 1 199 ? 7.851 -9.089 8.921 1.00 89.06 199 GLN A CA 1
ATOM 1580 C C . GLN A 1 199 ? 7.141 -10.200 8.125 1.00 89.06 199 GLN A C 1
ATOM 1582 O O . GLN A 1 199 ? 7.798 -11.013 7.476 1.00 89.06 199 GLN A O 1
ATOM 1587 N N . TRP A 1 200 ? 5.805 -10.271 8.169 1.00 88.81 200 TRP A N 1
ATOM 1588 C CA . TRP A 1 200 ? 5.029 -11.154 7.292 1.00 88.81 200 TRP A CA 1
ATOM 1589 C C . TRP A 1 200 ? 5.040 -10.652 5.841 1.00 88.81 200 TRP A C 1
ATOM 1591 O O . TRP A 1 200 ? 5.408 -9.501 5.595 1.00 88.81 200 TRP A O 1
ATOM 1601 N N . PRO A 1 201 ? 4.626 -11.482 4.860 1.00 86.62 201 PRO A N 1
ATOM 1602 C CA . PRO A 1 201 ? 4.473 -11.041 3.477 1.00 86.62 201 PRO A CA 1
ATOM 1603 C C . PRO A 1 201 ? 3.693 -9.718 3.392 1.00 86.62 201 PRO A C 1
ATOM 1605 O O . PRO A 1 201 ? 2.524 -9.649 3.769 1.00 86.62 201 PRO A O 1
ATOM 1608 N N . GLN A 1 202 ? 4.345 -8.651 2.927 1.00 83.44 202 GLN A N 1
ATOM 1609 C CA . GLN A 1 202 ? 3.806 -7.286 2.975 1.00 83.44 202 GLN A CA 1
ATOM 1610 C C . GLN A 1 202 ? 2.858 -7.001 1.796 1.00 83.44 202 GLN A C 1
ATOM 1612 O O . GLN A 1 202 ? 3.148 -6.162 0.938 1.00 83.44 202 GLN A O 1
ATOM 1617 N N . ALA A 1 203 ? 1.735 -7.717 1.753 1.00 89.06 203 ALA A N 1
ATOM 1618 C CA . ALA A 1 203 ? 0.620 -7.499 0.832 1.00 89.06 203 ALA A CA 1
ATOM 1619 C C . ALA A 1 203 ? -0.522 -6.715 1.507 1.00 89.06 203 ALA A C 1
ATOM 1621 O O . ALA A 1 203 ? -0.406 -6.298 2.662 1.00 89.06 203 ALA A O 1
ATOM 1622 N N . PHE A 1 204 ? -1.624 -6.508 0.784 1.00 92.12 204 PHE A N 1
ATOM 1623 C CA . PHE A 1 204 ? -2.862 -6.011 1.381 1.00 92.12 204 PHE A CA 1
ATOM 1624 C C . PHE A 1 204 ? -3.662 -7.168 1.986 1.00 92.12 204 PHE A C 1
ATOM 1626 O O . PHE A 1 204 ? -3.975 -8.143 1.307 1.00 92.12 204 PHE A O 1
ATOM 1633 N N . TYR A 1 205 ? -4.017 -7.036 3.258 1.00 92.62 205 TYR A N 1
ATOM 1634 C CA . TYR A 1 205 ? -4.862 -7.972 3.990 1.00 92.62 205 TYR A CA 1
ATOM 1635 C C . TYR A 1 205 ? -6.268 -7.389 4.140 1.00 92.62 205 TYR A C 1
ATOM 1637 O O . TYR A 1 205 ? -6.394 -6.177 4.328 1.00 92.62 205 TYR A O 1
ATOM 1645 N N . PRO A 1 206 ? -7.326 -8.213 4.064 1.00 93.75 206 PRO A N 1
ATOM 1646 C CA . PRO A 1 206 ? -8.691 -7.726 4.186 1.00 93.75 206 PRO A CA 1
ATOM 1647 C C . PRO A 1 206 ? -8.971 -7.217 5.603 1.00 93.75 206 PRO A C 1
ATOM 1649 O O . PRO A 1 206 ? -8.540 -7.815 6.593 1.00 93.75 206 PRO A O 1
ATOM 1652 N N . VAL A 1 207 ? -9.736 -6.133 5.692 1.00 94.81 207 VAL A N 1
ATOM 1653 C CA . VAL A 1 207 ? -10.341 -5.682 6.949 1.00 94.81 207 VAL A CA 1
ATOM 1654 C C . VAL A 1 207 ? -11.463 -6.661 7.306 1.00 94.81 207 VAL A C 1
ATOM 1656 O O . VAL A 1 207 ? -12.238 -7.067 6.441 1.00 94.81 207 VAL A O 1
ATOM 1659 N N . LYS A 1 208 ? -11.524 -7.089 8.572 1.00 92.31 208 LYS A N 1
ATOM 1660 C CA . LYS A 1 208 ? -12.455 -8.144 9.014 1.00 92.31 208 LYS A CA 1
ATOM 1661 C C . LYS A 1 208 ? -13.898 -7.663 9.137 1.00 92.31 208 LYS A C 1
ATOM 1663 O O . LYS A 1 208 ? -14.817 -8.426 8.855 1.00 92.31 208 LYS A O 1
ATOM 1668 N N . GLU A 1 209 ? -14.081 -6.425 9.577 1.00 92.75 209 GLU A N 1
ATOM 1669 C CA . GLU A 1 209 ? -15.386 -5.827 9.841 1.00 92.75 209 GLU A CA 1
ATOM 1670 C C . GLU A 1 209 ? -15.599 -4.600 8.956 1.00 92.75 209 GLU A C 1
ATOM 1672 O O . GLU A 1 209 ? -14.658 -3.886 8.617 1.00 92.75 209 GLU A O 1
ATOM 1677 N N . VAL A 1 210 ? -16.847 -4.342 8.568 1.00 94.50 210 VAL A N 1
ATOM 1678 C CA . VAL A 1 210 ? -17.173 -3.134 7.806 1.00 94.50 210 VAL A CA 1
ATOM 1679 C C . VAL A 1 210 ? -17.160 -1.947 8.761 1.00 94.50 210 VAL A C 1
ATOM 1681 O O . VAL A 1 210 ? -18.058 -1.797 9.586 1.00 94.50 210 VAL A O 1
ATOM 1684 N N . ILE A 1 211 ? -16.137 -1.108 8.633 1.00 96.00 211 ILE A N 1
ATOM 1685 C CA . ILE A 1 211 ? -15.959 0.105 9.431 1.00 96.00 211 ILE A CA 1
ATOM 1686 C C . ILE A 1 211 ? -16.201 1.302 8.516 1.00 96.00 211 ILE A C 1
ATOM 1688 O O . ILE A 1 211 ? -15.584 1.408 7.461 1.00 96.00 211 ILE A O 1
ATOM 1692 N N . GLU A 1 212 ? -17.098 2.204 8.905 1.00 96.88 212 GLU A N 1
ATOM 1693 C CA . GLU A 1 212 ? -17.273 3.493 8.234 1.00 96.88 212 GLU A CA 1
ATOM 1694 C C . GLU A 1 212 ? -16.520 4.562 9.028 1.00 96.88 212 GLU A C 1
ATOM 1696 O O . GLU A 1 212 ? -16.815 4.785 10.200 1.00 96.88 212 GLU A O 1
ATOM 1701 N N . VAL A 1 213 ? -15.562 5.228 8.386 1.00 97.12 213 VAL A N 1
ATOM 1702 C CA . VAL A 1 213 ? -14.832 6.362 8.960 1.00 97.12 213 VAL A CA 1
ATOM 1703 C C . VAL A 1 213 ? -15.515 7.642 8.500 1.00 97.12 213 VAL A C 1
ATOM 1705 O O . VAL A 1 213 ? -15.538 7.927 7.299 1.00 97.12 213 VAL A O 1
ATOM 1708 N N . LYS A 1 214 ? -16.085 8.397 9.438 1.00 97.12 214 LYS A N 1
ATOM 1709 C CA . LYS A 1 214 ? -16.868 9.612 9.177 1.00 97.12 214 LYS A CA 1
ATOM 1710 C C . LYS A 1 214 ? -16.044 10.880 9.391 1.00 97.12 214 LYS A C 1
ATOM 1712 O O . LYS A 1 214 ? -15.068 10.850 10.143 1.00 97.12 214 LYS A O 1
ATOM 1717 N N . PRO A 1 215 ? -16.431 12.011 8.771 1.00 96.62 215 PRO A N 1
ATOM 1718 C CA . PRO A 1 215 ? -15.806 13.302 9.050 1.00 96.62 215 PRO A CA 1
ATOM 1719 C C . PRO A 1 215 ? -15.813 13.599 10.558 1.00 96.62 215 PRO A C 1
ATOM 1721 O O . PRO A 1 215 ? -16.868 13.565 11.191 1.00 96.62 215 PRO A O 1
ATOM 1724 N N . GLY A 1 216 ? -14.641 13.880 11.128 1.00 94.25 216 GLY A N 1
ATOM 1725 C CA . GLY A 1 216 ? -14.446 14.113 12.564 1.00 94.25 216 GLY A CA 1
ATOM 1726 C C . GLY A 1 216 ? -13.965 12.897 13.367 1.00 94.25 216 GLY A C 1
ATOM 1727 O O . GLY A 1 216 ? -13.441 13.092 14.464 1.00 94.25 216 GLY A O 1
ATOM 1728 N N . ASP A 1 217 ? -14.057 11.678 12.827 1.00 96.81 217 ASP A N 1
ATOM 1729 C CA . ASP A 1 217 ? -13.420 10.495 13.422 1.00 96.81 217 ASP A CA 1
ATOM 1730 C C . ASP A 1 217 ? -11.888 10.628 13.376 1.00 96.81 217 ASP A C 1
ATOM 1732 O O . ASP A 1 217 ? -11.342 11.431 12.621 1.00 96.81 217 ASP A O 1
ATOM 1736 N N . ALA A 1 218 ? -11.161 9.819 14.146 1.00 93.81 218 ALA A N 1
ATOM 1737 C CA . ALA A 1 218 ? -9.703 9.759 14.091 1.00 93.81 218 ALA A CA 1
ATOM 1738 C C . ALA A 1 218 ? -9.198 8.409 13.572 1.00 93.81 218 ALA A C 1
ATOM 1740 O O . ALA A 1 218 ? -9.693 7.352 13.957 1.00 93.81 218 ALA A O 1
ATOM 1741 N N . PHE A 1 219 ? -8.158 8.449 12.743 1.00 94.19 219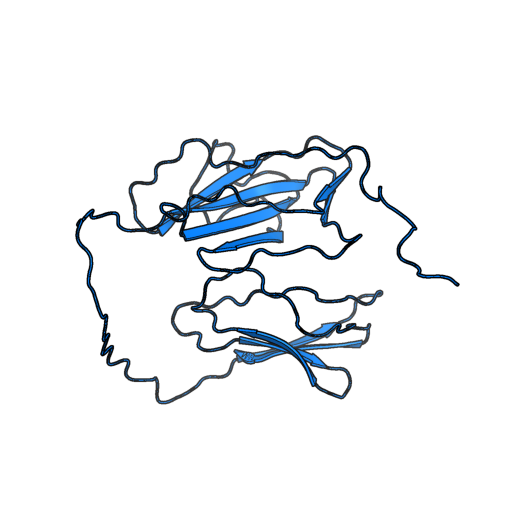 PHE A N 1
ATOM 1742 C CA . PHE A 1 219 ? -7.281 7.306 12.527 1.00 94.19 219 PHE A CA 1
ATOM 1743 C C . PHE A 1 219 ? -6.231 7.275 13.626 1.00 94.19 219 PHE A C 1
ATOM 1745 O O . PHE A 1 219 ? -5.623 8.304 13.923 1.00 94.19 219 PHE A O 1
ATOM 1752 N N . VAL A 1 220 ? -5.999 6.099 14.200 1.00 94.19 220 VAL A N 1
ATOM 1753 C CA . VAL A 1 220 ? -4.970 5.873 15.219 1.00 94.19 220 VAL A CA 1
ATOM 1754 C C . VAL A 1 220 ? -4.159 4.645 14.832 1.00 94.19 220 VAL A C 1
ATOM 1756 O O . VAL A 1 220 ? -4.733 3.622 14.475 1.00 94.19 220 VAL A O 1
ATOM 1759 N N . SER A 1 221 ? -2.836 4.725 14.904 1.00 91.94 221 SER A N 1
ATOM 1760 C CA . SER A 1 221 ? -1.927 3.612 14.647 1.00 91.94 221 SER A CA 1
ATOM 1761 C C . SER A 1 221 ? -0.920 3.477 15.782 1.00 91.94 221 SER A C 1
ATOM 1763 O O . SER A 1 221 ? -0.420 4.485 16.275 1.00 91.94 221 SER A O 1
ATOM 1765 N N . LEU A 1 222 ? -0.605 2.235 16.147 1.00 86.62 222 LEU A N 1
ATOM 1766 C CA . LEU A 1 222 ? 0.413 1.876 17.136 1.00 86.62 222 LEU A CA 1
ATOM 1767 C C . LEU A 1 222 ? 1.421 0.929 16.470 1.00 86.62 222 LEU A C 1
ATOM 1769 O O . LEU A 1 222 ? 1.012 -0.013 15.780 1.00 86.62 222 LEU A O 1
ATOM 1773 N N . ILE A 1 223 ? 2.715 1.196 16.644 1.00 82.81 223 ILE A N 1
ATOM 1774 C CA . ILE A 1 223 ? 3.847 0.424 16.094 1.00 82.81 223 ILE A CA 1
ATOM 1775 C C . ILE A 1 223 ? 4.745 -0.040 17.239 1.00 82.81 223 ILE A C 1
ATOM 1777 O O . ILE A 1 223 ? 5.008 0.799 18.130 1.00 82.81 223 ILE A O 1
#

Foldseek 3Di:
DDDPPPPDPDPDDPDDDDDDDQPVDDDPDAFFKKKAWAWDPAQKDWAQDDDDPDDLQWFAKKWKWKDQADFCDPDRMDTDDGGYVDDDTHTDFMDGPPDDHDHGPPPDTDMDGDRIMMMMITTTHDDDPDDDDDDDPDPDPPPPPPPPDDDKDKDKDADADQDKDWQFWDFDADPPVQAKKWKFKAPPDTDTQDIDGNPPGGTIDTGPDTDIRHHGIMMMMMD

Sequence (223 aa):
MNHPDKANENLYQDTKTQDILMPGAKPNTPDTYLCTTYPVLEEELYIYKFQDLANAATAHHMLLYGCDGEPFSTDSFWNCPPMCKNGQPTIMFAWAKNAPPTVMPKGVGLRVAGKHQLRLLYSRYTTQRFLKTQNLQITLDLNFTQPTKMYPVDISCTFMMDKSIIPFAFRTHAHGLGTVITGYQYNGTYHEIGKGNPQWPQAFYPVKEVIEVKPGDAFVSLI

Organism: Biomphalaria glabrata (NCBI:txid6526)

InterPro domains:
  IPR000323 Copper type II, ascorbate-dependent monooxygenase, N-terminal [PF01082] (20-119)
  IPR000720 Peptidylglycine alpha-hydroxylating monooxygenase/peptidyl-hydroxyglycine alpha-amidating lyase [PR00790] (49-70)
  IPR000720 Peptidylglycine alpha-hydroxylating monooxygenase/peptidyl-hydroxyglycine alpha-amidating lyase [PR00790] (91-110)
  IPR008977 PHM/PNGase F domain superfamily [SSF49742] (12-120)
  IPR008977 PHM/PNGase F domain superfamily [SSF49742] (150-219)
  IPR024548 Copper type II ascorbate-dependent monooxygenase, C-terminal [PF03712] (149-220)
  IPR036939 Copper type II, ascorbate-dependent monooxygenase, N-terminal domain superfamily [G3DSA:2.60.120.310] (3-150)

Radius of gyration: 20.69 Å; chains: 1; bounding box: 63×50×50 Å

Secondary structure (DSSP, 8-state):
---STTS-S-S--S---------S----STT-EEEEEE---SSEEEE--------TTTEEEEEEEEEES-BS-SSSSEESS--BSSSPP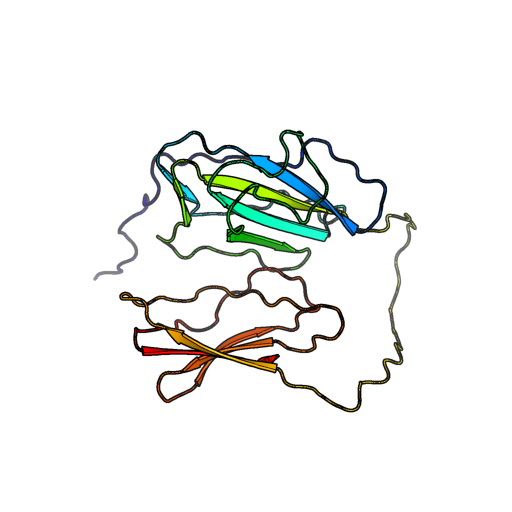EEEEEEETTPPPP-PPTT--EEEETTEEEEEEEEEPP---------------------SS----EEEEE---SS-B---EE-----TT---EEEEEESSSEEEEEEE-TTS--SPEEPSS---B-TT-EEEEE-

pLDDT: mean 77.91, std 18.91, range [26.3, 97.56]